Protein AF-A0AAD5VP61-F1 (afdb_monomer)

Organism: NCBI:txid56174

Foldseek 3Di:
DDPDDPVVLVVVLLVQVLVVVVVVVVPDPPPPPVVVVVVVVCVVVVVVVCVLPDDPDDDDDPVVSVVVVVVCCVPPVVVVSSVVSVVVVVVVVVLLVLLVVLVVLLVVLVVVLCCCQCPVPQVDVVGSVVCSLPPVLLDPSVLVSLVSVLVSLLSLLVVLLVVLLVLCVVDPCSVVLSVLSVVLSVLLSVLSVVLSVVSNPDPDCPPVSVVSVLVSLVSSLCRLVSSLCSLLVSVVVVVVVLCVQPPDDPVVVLLVVLSVLLSVLSCQLSVLSVVLSVLVVVCVVPVDPVSVVVNVVSVVCNSVSSSVSVVSNVVCSSSVSDDRPCVVVVSVVVNPVPVVVVVVPVVVVVVVVVVVVVVPD

Radius of gyration: 29.77 Å; Cα contacts (8 Å, |Δi|>4): 207; chains: 1; bounding box: 86×49×110 Å

Structure (mmCIF, N/CA/C/O backbone):
data_AF-A0AAD5VP61-F1
#
_entry.id   AF-A0AAD5VP61-F1
#
loop_
_atom_site.group_PDB
_atom_site.id
_atom_site.type_symbol
_atom_site.label_atom_id
_atom_site.label_alt_id
_atom_site.label_comp_id
_atom_site.label_asym_id
_atom_site.label_entity_id
_atom_site.label_seq_id
_atom_site.pdbx_PDB_ins_code
_atom_site.Cartn_x
_atom_site.Cartn_y
_atom_site.Cartn_z
_atom_site.occupancy
_atom_site.B_iso_or_equiv
_atom_site.auth_seq_id
_atom_site.auth_comp_id
_atom_site.auth_asym_id
_atom_site.auth_atom_id
_atom_site.pdbx_PDB_model_num
ATOM 1 N N . MET A 1 1 ? 5.460 -33.305 10.652 1.00 34.47 1 MET A N 1
ATOM 2 C CA . MET A 1 1 ? 4.956 -32.110 11.365 1.00 34.47 1 MET A CA 1
ATOM 3 C C . MET A 1 1 ? 3.565 -31.791 10.835 1.00 34.47 1 MET A C 1
ATOM 5 O O . MET A 1 1 ? 3.451 -31.181 9.785 1.00 34.47 1 MET A O 1
ATOM 9 N N . ASN A 1 2 ? 2.514 -32.265 11.510 1.00 30.59 2 ASN A N 1
ATOM 10 C CA . ASN A 1 2 ? 1.125 -31.980 11.135 1.00 30.59 2 ASN A CA 1
ATOM 11 C C . ASN A 1 2 ? 0.629 -30.804 11.978 1.00 30.59 2 ASN A C 1
ATOM 13 O O . ASN A 1 2 ? 0.233 -30.990 13.128 1.00 30.59 2 ASN A O 1
ATOM 17 N N . ALA A 1 3 ? 0.682 -29.594 11.424 1.00 33.38 3 ALA A N 1
ATOM 18 C CA . ALA A 1 3 ? 0.054 -28.429 12.032 1.00 33.38 3 ALA A CA 1
ATOM 19 C C . ALA A 1 3 ? -1.472 -28.593 11.935 1.00 33.38 3 ALA A C 1
ATOM 21 O O . ALA A 1 3 ? -2.073 -28.349 10.890 1.00 33.38 3 ALA A O 1
ATOM 22 N N . ARG A 1 4 ? -2.108 -29.067 13.015 1.00 31.00 4 ARG A N 1
ATOM 23 C CA . ARG A 1 4 ? -3.569 -29.026 13.150 1.00 31.00 4 ARG A CA 1
ATOM 24 C C . ARG A 1 4 ? -3.987 -27.562 13.242 1.00 31.00 4 ARG A C 1
ATOM 26 O O . ARG A 1 4 ? -3.685 -26.892 14.223 1.00 31.00 4 ARG A O 1
ATOM 33 N N . VAL A 1 5 ? -4.668 -27.085 12.207 1.00 38.16 5 VAL A N 1
ATOM 34 C CA . VAL A 1 5 ? -5.310 -25.769 12.193 1.00 38.16 5 VAL A CA 1
ATOM 35 C C . VAL A 1 5 ? -6.389 -25.757 13.276 1.00 38.16 5 VAL A C 1
ATOM 37 O O . VAL A 1 5 ? -7.317 -26.566 13.247 1.00 38.16 5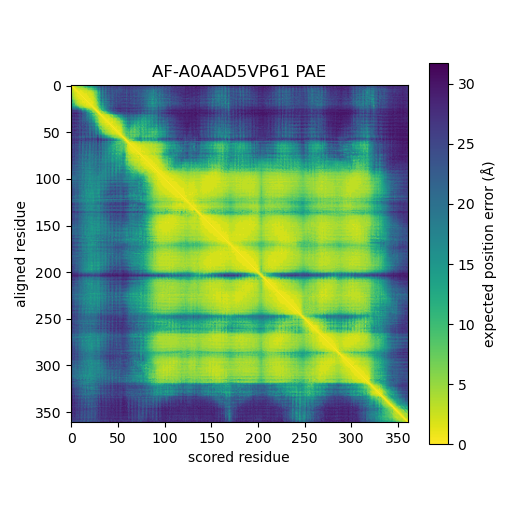 VAL A O 1
ATOM 40 N N . ASP A 1 6 ? -6.244 -24.869 14.259 1.00 50.78 6 ASP A N 1
ATOM 41 C CA . ASP A 1 6 ? -7.211 -24.703 15.340 1.00 50.78 6 ASP A CA 1
ATOM 42 C C . ASP A 1 6 ? -8.417 -23.888 14.847 1.00 50.78 6 ASP A C 1
ATOM 44 O O . ASP A 1 6 ? -8.457 -22.655 14.889 1.00 50.78 6 ASP A O 1
ATOM 48 N N . TRP A 1 7 ? -9.425 -24.607 14.356 1.00 49.50 7 TRP A N 1
ATOM 49 C CA . TRP A 1 7 ? -10.681 -24.053 13.851 1.00 49.50 7 TRP A CA 1
ATOM 50 C C . TRP A 1 7 ? -11.462 -23.246 14.900 1.00 49.50 7 TRP A C 1
ATOM 52 O O . TRP A 1 7 ? -12.265 -22.385 14.534 1.00 49.50 7 TRP A O 1
ATOM 62 N N . SER A 1 8 ? -11.185 -23.436 16.196 1.00 45.59 8 SER A N 1
ATOM 63 C CA . SER A 1 8 ? -11.780 -22.622 17.264 1.00 45.59 8 SER A CA 1
ATOM 64 C C . SER A 1 8 ? -11.243 -21.184 17.269 1.00 45.59 8 SER A C 1
ATOM 66 O O . SER A 1 8 ? -11.918 -20.257 17.722 1.00 45.59 8 SER A O 1
ATOM 68 N N . MET A 1 9 ? -10.025 -20.969 16.763 1.00 43.56 9 MET A N 1
ATOM 69 C CA . MET A 1 9 ? -9.426 -19.641 16.634 1.00 43.56 9 MET A CA 1
ATOM 70 C C . MET A 1 9 ? -10.045 -18.887 15.451 1.00 43.56 9 MET A C 1
ATOM 72 O O . MET A 1 9 ? -10.398 -17.715 15.578 1.00 43.56 9 MET A O 1
ATOM 76 N N . VAL A 1 10 ? -10.279 -19.596 14.341 1.00 41.69 10 VAL A N 1
ATOM 77 C CA . VAL A 1 10 ? -10.964 -19.061 13.156 1.00 41.69 10 VAL A CA 1
ATOM 78 C C . VAL A 1 10 ? -12.417 -18.713 13.485 1.00 41.69 10 VAL A C 1
ATOM 80 O O . VAL A 1 10 ? -12.857 -17.612 13.165 1.00 41.69 10 VAL A O 1
ATOM 83 N N . SER A 1 11 ? -13.145 -19.574 14.206 1.00 43.91 11 SER A N 1
ATOM 84 C CA . SER A 1 11 ? -14.540 -19.292 14.582 1.00 43.91 11 SER A CA 1
ATOM 85 C C . SER A 1 11 ? -14.662 -18.073 15.510 1.00 43.91 11 SER A C 1
ATOM 87 O O . SER A 1 11 ? -15.531 -17.227 15.311 1.00 43.91 11 SER A O 1
ATOM 89 N N . ARG A 1 12 ? -13.738 -17.898 16.465 1.00 51.91 12 ARG A N 1
ATOM 90 C CA . ARG A 1 12 ? -13.730 -16.732 17.368 1.00 51.91 12 ARG A CA 1
ATOM 91 C C . ARG A 1 12 ? -13.360 -15.429 16.660 1.00 51.91 12 ARG A C 1
ATOM 93 O O . ARG A 1 12 ? -13.934 -14.389 16.990 1.00 51.91 12 ARG A O 1
ATOM 100 N N . ALA A 1 13 ? -12.450 -15.483 15.685 1.00 43.69 13 ALA A N 1
ATOM 101 C CA . ALA A 1 13 ? -12.133 -14.344 14.827 1.00 43.69 13 ALA A CA 1
ATOM 102 C C . ALA A 1 13 ? -13.334 -13.971 13.942 1.00 43.69 13 ALA A C 1
ATOM 104 O O . ALA A 1 13 ? -13.696 -12.801 13.881 1.00 43.69 13 ALA A O 1
ATOM 105 N N . LEU A 1 14 ? -14.016 -14.961 13.357 1.00 42.06 14 LEU A N 1
ATOM 106 C CA . LEU A 1 14 ? -15.230 -14.779 12.554 1.00 42.06 14 LEU A CA 1
ATOM 107 C C . LEU A 1 14 ? -16.384 -14.167 13.355 1.00 42.06 14 LEU A C 1
ATOM 109 O O . LEU A 1 14 ? -17.035 -13.241 12.879 1.00 42.06 14 LEU A O 1
ATOM 113 N N . ILE A 1 15 ? -16.606 -14.622 14.590 1.00 51.53 15 ILE A N 1
ATOM 114 C CA . ILE A 1 15 ? -17.652 -14.082 15.469 1.00 51.53 15 ILE A CA 1
ATOM 115 C C . ILE A 1 15 ? -17.338 -12.631 15.863 1.00 51.53 15 ILE A C 1
ATOM 117 O O . ILE A 1 15 ? -18.229 -11.785 15.833 1.00 51.53 15 ILE A O 1
ATOM 121 N N . GLN A 1 16 ? -16.085 -12.287 16.167 1.00 50.16 16 GLN A N 1
ATOM 122 C CA . GLN A 1 16 ? -15.726 -10.893 16.474 1.00 50.16 16 GLN A CA 1
ATOM 123 C C . GLN A 1 16 ? -15.841 -9.978 15.253 1.00 50.16 16 GLN A C 1
ATOM 125 O O . GLN A 1 16 ? -16.310 -8.846 15.364 1.00 50.16 16 GLN A O 1
ATOM 130 N N . TRP A 1 17 ? -15.476 -10.488 14.080 1.00 43.28 17 TRP A N 1
ATOM 131 C CA . TRP A 1 17 ? -15.572 -9.754 12.826 1.00 43.28 17 TRP A CA 1
ATOM 132 C C . TRP A 1 17 ? -17.036 -9.590 12.364 1.00 43.28 17 TRP A C 1
ATOM 134 O O . TRP A 1 17 ? -17.403 -8.539 11.841 1.00 43.28 17 TRP A O 1
ATOM 144 N N . SER A 1 18 ? -17.915 -10.552 12.679 1.00 40.78 18 SER A N 1
ATOM 145 C CA . SER A 1 18 ? -19.370 -10.434 12.484 1.00 40.78 18 SER A CA 1
ATOM 146 C C . SER A 1 18 ? -19.999 -9.273 13.236 1.00 40.78 18 SER A C 1
ATOM 148 O O . SER A 1 18 ? -20.831 -8.542 12.700 1.00 40.78 18 SER A O 1
ATOM 150 N N . GLN A 1 19 ? -19.604 -9.108 14.500 1.00 50.84 19 GLN A N 1
ATOM 151 C CA . GLN A 1 19 ? -20.175 -8.113 15.395 1.00 50.84 19 GLN A CA 1
ATOM 152 C C . GLN A 1 19 ? -19.683 -6.716 15.015 1.00 50.84 19 GLN A C 1
ATOM 154 O O . GLN A 1 19 ? -20.458 -5.761 15.051 1.00 50.84 19 GLN A O 1
ATOM 159 N N . PHE A 1 20 ? -18.432 -6.627 14.554 1.00 47.97 20 PHE A N 1
ATOM 160 C CA . PHE A 1 20 ? -17.841 -5.423 13.974 1.00 47.97 20 PHE A CA 1
ATOM 161 C C . PHE A 1 20 ? -18.600 -4.947 12.721 1.00 47.97 20 PHE A C 1
ATOM 163 O O . PHE A 1 20 ? -18.806 -3.749 12.530 1.00 47.97 20 PHE A O 1
ATOM 170 N N . LEU A 1 21 ? -19.097 -5.876 11.903 1.00 41.44 21 LEU A N 1
ATOM 171 C CA . LEU A 1 21 ? -19.796 -5.553 10.661 1.00 41.44 21 LEU A CA 1
ATOM 172 C C . LEU A 1 21 ? -21.306 -5.338 10.802 1.00 41.44 21 LEU A C 1
ATOM 174 O O . LEU A 1 21 ? -21.847 -4.460 10.129 1.00 41.44 21 LEU A O 1
ATOM 178 N N . ARG A 1 22 ? -21.970 -6.029 11.740 1.00 44.50 22 ARG A N 1
ATOM 179 C CA . ARG A 1 22 ? -23.369 -5.751 12.139 1.00 44.50 22 ARG A CA 1
ATOM 180 C C . ARG A 1 22 ? -23.612 -4.287 12.505 1.00 44.50 22 ARG A C 1
ATOM 182 O O . ARG A 1 22 ? -24.693 -3.759 12.268 1.00 44.50 22 ARG A O 1
ATOM 189 N N . ARG A 1 23 ? -22.616 -3.628 13.104 1.00 46.97 23 ARG A N 1
ATOM 190 C CA . ARG A 1 23 ? -22.689 -2.213 13.512 1.00 46.97 23 ARG A CA 1
ATOM 191 C C . ARG A 1 23 ? -22.298 -1.233 12.399 1.00 46.97 23 ARG A C 1
ATOM 193 O O . ARG A 1 23 ? -22.484 -0.025 12.550 1.00 46.97 23 ARG A O 1
ATOM 200 N N . TYR A 1 24 ? -21.770 -1.734 11.284 1.00 38.19 24 TYR A N 1
ATOM 201 C CA . TYR A 1 24 ? -21.384 -0.944 10.112 1.00 38.19 24 TYR A CA 1
ATOM 202 C C . TYR A 1 24 ? -22.532 -0.803 9.107 1.00 38.19 24 TYR A C 1
ATOM 204 O O . TYR A 1 24 ? -22.692 0.248 8.491 1.00 38.19 24 TYR A O 1
ATOM 212 N N . THR A 1 25 ? -23.392 -1.817 9.006 1.00 42.16 25 THR A N 1
ATOM 213 C CA . THR A 1 25 ? -24.613 -1.777 8.188 1.00 42.16 25 THR A CA 1
ATOM 214 C C . THR A 1 25 ? -25.664 -0.785 8.698 1.00 42.16 25 THR A C 1
ATOM 216 O O . THR A 1 25 ? -26.535 -0.394 7.932 1.00 42.16 25 THR A O 1
ATOM 219 N N . LEU A 1 26 ? -25.551 -0.303 9.943 1.00 44.78 26 LEU A N 1
ATOM 220 C CA . LEU A 1 26 ? -26.446 0.712 10.520 1.00 44.78 26 LEU A CA 1
ATOM 221 C C . LEU A 1 26 ? -26.118 2.161 10.095 1.00 44.78 26 LEU A C 1
ATOM 223 O O . LEU A 1 26 ? -26.922 3.053 10.341 1.00 44.78 26 LEU A O 1
ATOM 227 N N . ILE A 1 27 ? -24.967 2.425 9.450 1.00 45.81 27 ILE A N 1
ATOM 228 C CA . ILE A 1 27 ? -24.573 3.777 8.992 1.00 45.81 27 ILE A CA 1
ATOM 229 C C . ILE A 1 27 ? -23.942 3.724 7.585 1.00 45.81 27 ILE A C 1
ATOM 231 O O . ILE A 1 27 ? -22.845 4.225 7.352 1.00 45.81 27 ILE A O 1
ATOM 235 N N . SER A 1 28 ? -24.629 3.115 6.618 1.00 37.62 28 SER A N 1
ATOM 236 C CA . SER A 1 28 ? -24.412 3.412 5.195 1.00 37.62 28 SER A CA 1
ATOM 237 C C . SER A 1 28 ? -25.680 4.077 4.685 1.00 37.62 28 SER A C 1
ATOM 239 O O . SER A 1 28 ? -26.725 3.444 4.621 1.00 37.62 28 SER A O 1
ATOM 241 N N . LYS A 1 29 ? -25.599 5.380 4.399 1.00 39.81 29 LYS A N 1
ATOM 242 C CA . LYS A 1 29 ? -26.714 6.228 3.942 1.00 39.81 29 LYS A CA 1
ATOM 243 C C . LYS A 1 29 ? -26.788 6.324 2.412 1.00 39.81 29 LYS A C 1
ATOM 245 O O . LYS A 1 29 ? -27.398 7.245 1.883 1.00 39.81 29 LYS A O 1
ATOM 250 N N . LYS A 1 30 ? -26.151 5.398 1.689 1.00 42.75 30 LYS A N 1
ATOM 251 C CA . LYS A 1 30 ? -26.253 5.304 0.227 1.00 42.75 30 LYS A CA 1
ATOM 252 C C . LYS A 1 30 ? -26.707 3.909 -0.159 1.00 42.75 30 LYS A C 1
ATOM 254 O O . LYS A 1 30 ? -25.951 3.054 -0.608 1.00 42.75 30 LYS A O 1
ATOM 259 N N . THR A 1 31 ? -27.980 3.709 0.110 1.00 42.75 31 THR A N 1
ATOM 260 C CA . THR A 1 31 ? -28.673 2.438 0.036 1.00 42.75 31 THR A CA 1
ATOM 261 C C . THR A 1 31 ? -30.112 2.746 -0.306 1.00 42.75 31 THR A C 1
ATOM 263 O O . THR A 1 31 ? -30.993 2.314 0.390 1.00 42.75 31 THR A O 1
ATOM 266 N N . GLU A 1 32 ? -30.425 3.495 -1.358 1.00 41.41 32 GLU A N 1
ATOM 267 C CA . GLU A 1 32 ? -31.848 3.692 -1.692 1.00 41.41 32 GLU A CA 1
ATOM 268 C C . GLU A 1 32 ? -32.528 2.353 -2.042 1.00 41.41 32 GLU A C 1
ATOM 270 O O . GLU A 1 32 ? -33.661 2.113 -1.642 1.00 41.41 32 GLU A O 1
ATOM 275 N N . HIS A 1 33 ? -31.785 1.390 -2.604 1.00 46.44 33 HIS A N 1
ATOM 276 C CA . HIS A 1 33 ? -32.287 0.026 -2.798 1.00 46.44 33 HIS A CA 1
ATOM 277 C C . HIS A 1 33 ? -32.312 -0.840 -1.525 1.00 46.44 33 HIS A C 1
ATOM 279 O O . HIS A 1 33 ? -33.263 -1.595 -1.344 1.00 46.44 33 HIS A O 1
ATOM 285 N N . ILE A 1 34 ? -31.336 -0.724 -0.614 1.00 43.47 34 ILE A N 1
ATOM 286 C CA . ILE A 1 34 ? -31.334 -1.500 0.649 1.00 43.47 34 ILE A CA 1
ATOM 287 C C . ILE A 1 34 ? -32.179 -0.813 1.732 1.00 43.47 34 ILE A C 1
ATOM 289 O O . ILE A 1 34 ? -32.655 -1.500 2.614 1.00 43.47 34 ILE A O 1
ATOM 293 N N . ILE A 1 35 ? -32.434 0.494 1.645 1.00 45.56 35 ILE A N 1
ATOM 294 C CA . ILE A 1 35 ? -33.408 1.246 2.449 1.00 45.56 35 ILE A CA 1
ATOM 295 C C . ILE A 1 35 ? -34.809 0.941 1.937 1.00 45.56 35 ILE A C 1
ATOM 297 O O . ILE A 1 35 ? -35.681 0.787 2.766 1.00 45.56 35 ILE A O 1
ATOM 301 N N . SER A 1 36 ? -35.041 0.744 0.628 1.00 47.31 36 SER A N 1
ATOM 302 C CA . SER A 1 36 ? -36.331 0.190 0.175 1.00 47.31 36 SER A CA 1
ATOM 303 C C . SER A 1 36 ? -36.540 -1.232 0.698 1.00 47.31 36 SER A C 1
ATOM 305 O O . SER A 1 36 ? -37.638 -1.589 1.105 1.00 47.31 36 SER A O 1
ATOM 307 N N . LEU A 1 37 ? -35.467 -2.032 0.761 1.00 44.81 37 LEU A N 1
ATOM 308 C CA . LEU A 1 37 ? -35.525 -3.371 1.333 1.00 44.81 37 LEU A CA 1
ATOM 309 C C . LEU A 1 37 ? -35.672 -3.312 2.859 1.00 44.81 37 LEU A C 1
ATOM 311 O O . LEU A 1 37 ? -36.421 -4.103 3.406 1.00 44.81 37 LEU A O 1
ATOM 315 N N . SER A 1 38 ? -35.012 -2.378 3.551 1.00 44.44 38 SER A N 1
ATOM 316 C CA . SER A 1 38 ? -35.097 -2.225 5.005 1.00 44.44 38 SER A CA 1
ATOM 317 C C . SER A 1 38 ? -36.380 -1.540 5.438 1.00 44.44 38 SER A C 1
ATOM 319 O O . SER A 1 38 ? -36.833 -1.851 6.519 1.00 44.44 38 SER A O 1
ATOM 321 N N . SER A 1 39 ? -36.966 -0.649 4.634 1.00 50.81 39 SER A N 1
ATOM 322 C CA . SER A 1 39 ? -38.267 -0.026 4.882 1.00 50.81 39 SER A CA 1
ATOM 323 C C . SER A 1 39 ? -39.383 -1.008 4.575 1.00 50.81 39 SER A C 1
ATOM 325 O O . SER A 1 39 ? -40.339 -1.071 5.321 1.00 50.81 39 SER A O 1
ATOM 327 N N . TRP A 1 40 ? -39.242 -1.840 3.538 1.00 61.91 40 TRP A N 1
ATOM 328 C CA . TRP A 1 40 ? -40.172 -2.941 3.288 1.00 61.91 40 TRP A CA 1
ATOM 329 C C . TRP A 1 40 ? -40.073 -4.016 4.378 1.00 61.91 40 TRP A C 1
ATOM 331 O O . TRP A 1 40 ? -41.089 -4.539 4.827 1.00 61.91 40 TRP A O 1
ATOM 341 N N . ILE A 1 41 ? -38.857 -4.310 4.851 1.00 51.19 41 ILE A N 1
ATOM 342 C CA . ILE A 1 41 ? -38.623 -5.189 5.998 1.00 51.19 41 ILE A CA 1
ATOM 343 C C . ILE A 1 41 ? -39.121 -4.535 7.293 1.00 51.19 41 ILE A C 1
ATOM 345 O O . ILE A 1 41 ? -39.755 -5.236 8.062 1.00 51.19 41 ILE A O 1
ATOM 349 N N . ASP A 1 42 ? -38.919 -3.238 7.533 1.00 58.38 42 ASP A N 1
ATOM 350 C CA . ASP A 1 42 ? -39.447 -2.541 8.715 1.00 58.38 42 ASP A CA 1
ATOM 351 C C . ASP A 1 42 ? -40.967 -2.462 8.657 1.00 58.38 42 ASP A C 1
ATOM 353 O O . ASP A 1 42 ? -41.596 -2.826 9.629 1.00 58.38 42 ASP A O 1
ATOM 357 N N . ASP A 1 43 ? -41.597 -2.103 7.542 1.00 60.59 43 ASP A N 1
ATOM 358 C CA . ASP A 1 43 ? -43.060 -2.038 7.442 1.00 60.59 43 ASP A CA 1
ATOM 359 C C . ASP A 1 43 ? -43.693 -3.430 7.590 1.00 60.59 43 ASP A C 1
ATOM 361 O O . ASP A 1 43 ? -44.706 -3.592 8.274 1.00 60.59 43 ASP A O 1
ATOM 365 N N . SER A 1 44 ? -43.068 -4.466 7.018 1.00 57.38 44 SER A N 1
ATOM 366 C CA . SER A 1 44 ? -43.531 -5.852 7.145 1.00 57.38 44 SER A CA 1
ATOM 367 C C . SER A 1 44 ? -43.277 -6.422 8.545 1.00 57.38 44 SER A C 1
ATOM 369 O O . SER A 1 44 ? -44.166 -7.054 9.121 1.00 57.38 44 SER A O 1
ATOM 371 N N . ILE A 1 45 ? -42.109 -6.152 9.138 1.00 53.91 45 ILE A N 1
ATOM 372 C CA . ILE A 1 45 ? -41.779 -6.551 10.509 1.00 53.91 45 ILE A CA 1
ATOM 373 C C . ILE A 1 45 ? -42.630 -5.771 11.492 1.00 53.91 45 ILE A C 1
ATOM 375 O O . ILE A 1 45 ? -43.118 -6.399 12.410 1.00 53.91 45 ILE A O 1
ATOM 379 N N . HIS A 1 46 ? -42.854 -4.470 11.321 1.00 61.53 46 HIS A N 1
ATOM 380 C CA . HIS A 1 46 ? -43.586 -3.603 12.244 1.00 61.53 46 HIS A CA 1
ATOM 381 C C . HIS A 1 46 ? -45.091 -3.880 12.196 1.00 61.53 46 HIS A C 1
ATOM 383 O O . HIS A 1 46 ? -45.711 -3.971 13.255 1.00 61.53 46 HIS A O 1
ATOM 389 N N . ALA A 1 47 ? -45.662 -4.157 11.016 1.00 63.22 47 ALA A N 1
ATOM 390 C CA . ALA A 1 47 ? -47.031 -4.664 10.891 1.00 63.22 47 ALA A CA 1
ATOM 391 C C . ALA A 1 47 ? -47.194 -6.045 11.556 1.00 63.22 47 ALA A C 1
ATOM 393 O O . ALA A 1 47 ? -48.155 -6.264 12.299 1.00 63.22 47 ALA A O 1
ATOM 394 N N . HIS A 1 48 ? -46.225 -6.955 11.384 1.00 59.03 48 HIS A N 1
ATOM 395 C CA . HIS A 1 48 ? -46.226 -8.234 12.098 1.00 59.03 48 HIS A CA 1
ATOM 396 C C . HIS A 1 48 ? -45.957 -8.077 13.605 1.00 59.03 48 HIS A C 1
ATOM 398 O O . HIS A 1 48 ? -46.608 -8.747 14.402 1.00 59.03 48 HIS A O 1
ATOM 404 N N . PHE A 1 49 ? -45.078 -7.165 14.022 1.00 55.53 49 PHE A N 1
ATOM 405 C CA . PHE A 1 49 ? -44.726 -6.895 15.419 1.00 55.53 49 PHE A CA 1
ATOM 406 C C . PHE A 1 49 ? -45.925 -6.324 16.169 1.00 55.53 49 PHE A C 1
ATOM 408 O O . PHE A 1 49 ? -46.267 -6.816 17.239 1.00 55.53 49 PHE A O 1
ATOM 415 N N . LEU A 1 50 ? -46.613 -5.335 15.593 1.00 60.94 50 LEU A N 1
ATOM 416 C CA . LEU A 1 50 ? -47.808 -4.738 16.191 1.00 60.94 50 LEU A CA 1
ATOM 417 C C . LEU A 1 50 ? -48.947 -5.760 16.304 1.00 60.94 50 LEU A C 1
ATOM 419 O O . LEU A 1 50 ? -49.632 -5.782 17.324 1.00 60.94 50 LEU A O 1
ATOM 423 N N . SER A 1 51 ? -49.084 -6.672 15.332 1.00 61.97 51 SER A N 1
ATOM 424 C CA . SER A 1 51 ? -50.054 -7.779 15.408 1.00 61.97 51 SER A CA 1
ATOM 425 C C . SER A 1 51 ? -49.715 -8.839 16.470 1.00 61.97 51 SER A C 1
ATOM 427 O O . SER A 1 51 ? -50.602 -9.547 16.941 1.00 61.97 51 SER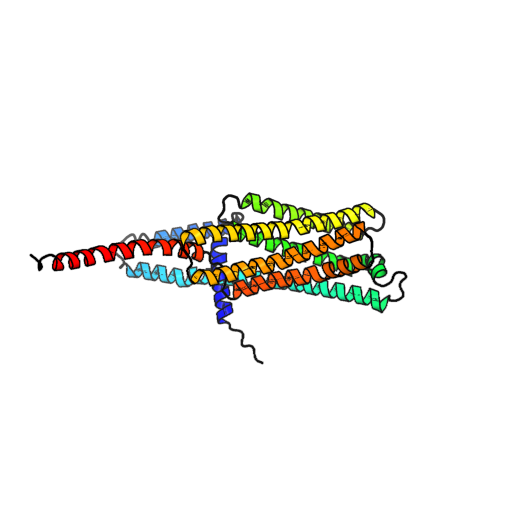 A O 1
ATOM 429 N N . ILE A 1 52 ? -48.441 -8.950 16.864 1.00 56.09 52 ILE A N 1
ATOM 430 C CA . ILE A 1 52 ? -47.959 -9.908 17.870 1.00 56.09 52 ILE A CA 1
ATOM 431 C C . ILE A 1 52 ? -47.996 -9.306 19.286 1.00 56.09 52 ILE A C 1
ATOM 433 O O . ILE A 1 52 ? -48.239 -10.040 20.242 1.00 56.09 52 ILE A O 1
ATOM 437 N N . PHE A 1 53 ? -47.779 -7.993 19.430 1.00 55.03 53 PHE A N 1
ATOM 438 C CA . PHE A 1 53 ? -47.707 -7.308 20.729 1.00 55.03 53 PHE A CA 1
ATOM 439 C C . PHE A 1 53 ? -49.046 -6.762 21.248 1.00 55.03 53 PHE A C 1
ATOM 441 O O . PHE A 1 53 ? -49.167 -6.552 22.453 1.00 55.03 53 PHE A O 1
ATOM 448 N N . TYR A 1 54 ? -50.055 -6.577 20.391 1.00 59.72 54 TYR A N 1
ATOM 449 C CA . TYR A 1 54 ? -51.403 -6.164 20.801 1.00 59.72 54 TYR A CA 1
ATOM 450 C C . TYR A 1 54 ? -52.435 -7.275 20.538 1.00 59.72 54 TYR A C 1
ATOM 452 O O . TYR A 1 54 ? -53.209 -7.182 19.583 1.00 59.72 54 TYR A O 1
ATOM 460 N N . PRO A 1 55 ? -52.478 -8.347 21.355 1.00 57.53 55 PRO A N 1
ATOM 461 C CA . PRO A 1 55 ? -53.555 -9.325 21.277 1.00 57.53 55 PRO A CA 1
ATOM 462 C C . PRO A 1 55 ? -54.867 -8.665 21.719 1.00 57.53 55 PRO A C 1
ATOM 464 O O . PRO A 1 55 ? -55.004 -8.199 22.847 1.00 57.53 55 PRO A O 1
ATOM 467 N N . THR A 1 56 ? -55.849 -8.618 20.824 1.00 61.75 56 THR A N 1
ATOM 468 C CA . THR A 1 56 ? -57.139 -7.948 21.045 1.00 61.75 56 THR A CA 1
ATOM 469 C C . THR A 1 56 ? -58.091 -8.690 21.991 1.00 61.75 56 THR A C 1
ATOM 471 O O . THR A 1 56 ? -59.179 -8.185 22.256 1.00 61.75 56 THR A O 1
ATOM 474 N N . SER A 1 57 ? -57.719 -9.841 22.565 1.00 65.06 57 SER A N 1
ATOM 475 C CA . SER A 1 57 ? -58.562 -10.520 23.559 1.00 65.06 57 SER A CA 1
ATOM 476 C C . SER A 1 57 ? -57.818 -11.546 24.425 1.00 65.06 57 SER A C 1
ATOM 478 O O . SER A 1 57 ? -57.203 -12.459 23.883 1.00 65.06 57 SER A O 1
ATOM 480 N N . MET A 1 58 ? -58.005 -11.401 25.746 1.00 56.38 58 MET A N 1
ATOM 481 C CA . MET A 1 58 ? -57.725 -12.304 26.883 1.00 56.38 58 MET A CA 1
ATOM 482 C C . MET A 1 58 ? -56.290 -12.830 27.086 1.00 56.38 58 MET A C 1
ATOM 484 O O . MET A 1 58 ? -55.725 -13.508 26.236 1.00 56.38 58 MET A O 1
ATOM 488 N N . ASP A 1 59 ? -55.766 -12.536 28.286 1.00 60.22 59 ASP A N 1
ATOM 489 C CA . ASP A 1 59 ? -54.413 -12.769 28.820 1.00 60.22 59 ASP A CA 1
ATOM 490 C C . ASP A 1 59 ? -53.709 -14.053 28.333 1.00 60.22 59 ASP A C 1
ATOM 492 O O . ASP A 1 59 ? -53.915 -15.136 28.896 1.00 60.22 59 ASP A O 1
ATOM 496 N N . PRO A 1 60 ? -52.792 -13.961 27.350 1.00 57.19 60 PRO A N 1
ATOM 497 C CA . PRO A 1 60 ? -51.794 -14.998 27.158 1.00 57.19 60 PRO A CA 1
ATOM 498 C C . PRO A 1 60 ? -50.786 -14.934 28.310 1.00 57.19 60 PRO A C 1
ATOM 500 O O . PRO A 1 60 ? -50.309 -13.861 28.682 1.00 57.19 60 PRO A O 1
ATOM 503 N N . SER A 1 61 ? -50.432 -16.091 28.874 1.00 73.06 61 SER A N 1
ATOM 504 C CA . SER A 1 61 ? -49.403 -16.150 29.912 1.00 73.06 61 SER A CA 1
ATOM 505 C C . SER A 1 61 ? -48.098 -15.512 29.393 1.00 73.06 61 SER A C 1
ATOM 507 O O . SER A 1 61 ? -47.736 -15.713 28.226 1.00 73.06 61 SER A O 1
ATOM 509 N N . PRO A 1 62 ? -47.363 -14.750 30.226 1.00 71.19 62 PRO A N 1
ATOM 510 C CA . PRO A 1 62 ? -46.168 -14.006 29.804 1.00 71.19 62 PRO A CA 1
ATOM 511 C C . PRO A 1 62 ? -45.096 -14.893 29.149 1.00 71.19 62 PRO A C 1
ATOM 513 O O . PRO A 1 62 ? -44.281 -14.419 28.360 1.00 71.19 62 PRO A O 1
ATOM 516 N N . TYR A 1 63 ? -45.133 -16.199 29.415 1.00 68.06 63 TYR A N 1
ATOM 517 C CA . TYR A 1 63 ? -44.239 -17.199 28.843 1.00 68.06 63 TYR A CA 1
ATOM 518 C C . TYR A 1 63 ? -44.401 -17.381 27.324 1.00 68.06 63 TYR A C 1
ATOM 520 O O . TYR A 1 63 ? -43.404 -17.584 26.636 1.00 68.06 63 TYR A O 1
ATOM 528 N N . ILE A 1 64 ? -45.610 -17.225 26.772 1.00 75.19 64 ILE A N 1
ATOM 529 C CA . ILE A 1 64 ? -45.866 -17.420 25.330 1.00 75.19 64 ILE A CA 1
ATOM 530 C C . ILE A 1 64 ? -45.226 -16.301 24.498 1.00 75.19 64 ILE A C 1
ATOM 532 O O . ILE A 1 64 ? -44.710 -16.540 23.405 1.00 75.19 64 ILE A O 1
ATOM 536 N N . VAL A 1 65 ? -45.235 -15.068 25.012 1.00 71.50 65 VAL A N 1
ATOM 537 C CA . VAL A 1 65 ? -44.586 -13.929 24.345 1.00 71.50 65 VAL A CA 1
ATOM 538 C C . VAL A 1 65 ? -43.068 -14.118 24.343 1.00 71.50 65 VAL A C 1
ATOM 540 O O . VAL A 1 65 ? -42.423 -13.893 23.319 1.00 71.50 65 VAL A O 1
ATOM 543 N N . ILE A 1 66 ? -42.506 -14.607 25.453 1.00 66.69 66 ILE A N 1
ATOM 544 C CA . ILE A 1 66 ? -41.071 -14.890 25.578 1.00 66.69 66 ILE A CA 1
ATOM 545 C C . ILE A 1 66 ? -40.642 -15.997 24.605 1.00 66.69 66 ILE A C 1
ATOM 547 O O . ILE A 1 66 ? -39.652 -15.815 23.899 1.00 66.69 66 ILE A O 1
ATOM 551 N N . GLU A 1 67 ? -41.392 -17.099 24.498 1.00 69.12 67 GLU A N 1
ATOM 552 C CA . GLU A 1 67 ? -41.078 -18.188 23.556 1.00 69.12 67 GLU A CA 1
ATOM 553 C C . GLU A 1 67 ? -41.097 -17.728 22.094 1.00 69.12 67 GLU A C 1
ATOM 555 O O . GLU A 1 67 ? -40.219 -18.098 21.313 1.00 69.12 67 GLU A O 1
ATOM 560 N N . ARG A 1 68 ? -42.058 -16.878 21.711 1.00 64.94 68 ARG A N 1
ATOM 561 C CA . ARG A 1 68 ? -42.143 -16.343 20.341 1.00 64.94 68 ARG A CA 1
ATOM 562 C C . ARG A 1 68 ? -40.968 -15.427 20.006 1.00 64.94 68 ARG A C 1
ATOM 564 O O . ARG A 1 68 ? -40.422 -15.514 18.906 1.00 64.94 68 ARG A O 1
ATOM 571 N N . VAL A 1 69 ? -40.567 -14.570 20.944 1.00 67.50 69 VAL A N 1
ATOM 572 C CA . VAL A 1 69 ? -39.404 -13.687 20.773 1.00 67.50 69 VAL A CA 1
ATOM 573 C C . VAL A 1 69 ? -38.106 -14.498 20.730 1.00 67.50 69 VAL A C 1
ATOM 575 O O . VAL A 1 69 ? -37.255 -14.224 19.883 1.00 67.50 69 VAL A O 1
ATOM 578 N N . ASP A 1 70 ? -37.963 -15.521 21.578 1.00 63.88 70 ASP A N 1
ATOM 579 C CA . ASP A 1 70 ? -36.798 -16.416 21.579 1.00 63.88 70 ASP A CA 1
ATOM 580 C C . ASP A 1 70 ? -36.670 -17.174 20.251 1.00 63.88 70 ASP A C 1
ATOM 582 O O . ASP A 1 70 ? -35.581 -17.234 19.674 1.00 63.88 70 ASP A O 1
ATOM 586 N N . LEU A 1 71 ? -37.791 -17.663 19.711 1.00 67.25 71 LEU A N 1
ATOM 587 C CA . LEU A 1 71 ? -37.822 -18.359 18.429 1.00 67.25 71 LEU A CA 1
ATOM 588 C C . LEU A 1 71 ? -37.381 -17.441 17.280 1.00 67.25 71 LEU A C 1
ATOM 590 O O . LEU A 1 71 ? -36.451 -17.784 16.556 1.00 67.25 71 LEU A O 1
ATOM 594 N N . ILE A 1 72 ? -37.979 -16.250 17.150 1.00 72.00 72 ILE A N 1
ATOM 595 C CA . ILE A 1 72 ? -37.634 -15.282 16.090 1.00 72.00 72 ILE A CA 1
ATOM 596 C C . ILE A 1 72 ? -36.168 -14.830 16.204 1.00 72.00 72 ILE A C 1
ATOM 598 O O . ILE A 1 72 ? -35.466 -14.708 15.193 1.00 72.00 72 ILE A O 1
ATOM 602 N N . SER A 1 73 ? -35.693 -14.608 17.433 1.00 58.84 73 SER A N 1
ATOM 603 C CA . SER A 1 73 ? -34.309 -14.220 17.714 1.00 58.84 73 SER A CA 1
ATOM 604 C C . SER A 1 73 ? -33.316 -15.301 17.265 1.00 58.84 73 SER A C 1
ATOM 606 O O . SER A 1 73 ? -32.367 -15.011 16.531 1.00 58.84 73 SER A O 1
ATOM 608 N N . LYS A 1 74 ? -33.561 -16.566 17.624 1.00 53.97 74 LYS A N 1
ATOM 609 C CA . LYS A 1 74 ? -32.651 -17.679 17.314 1.00 53.97 74 LYS A CA 1
ATOM 610 C C . LYS A 1 74 ? -32.701 -18.117 15.853 1.00 53.97 74 LYS A C 1
ATOM 612 O O . LYS A 1 74 ? -31.664 -18.433 15.278 1.00 53.97 74 LYS A O 1
ATOM 617 N N . THR A 1 75 ? -33.873 -18.133 15.218 1.00 67.00 75 THR A N 1
ATOM 618 C CA . THR A 1 75 ? -33.982 -18.647 13.842 1.00 67.00 75 THR A CA 1
ATOM 619 C C . THR A 1 75 ? -33.647 -17.588 12.802 1.00 67.00 75 THR A C 1
ATOM 621 O O . THR A 1 75 ? -32.896 -17.850 11.863 1.00 67.00 75 THR A O 1
ATOM 624 N N . THR A 1 76 ? -34.187 -16.381 12.961 1.00 63.09 76 THR A N 1
ATOM 625 C CA . THR A 1 76 ? -34.184 -15.377 11.890 1.00 63.09 76 THR A CA 1
ATOM 626 C C . THR A 1 76 ? -33.086 -14.349 12.106 1.00 63.09 76 THR A C 1
ATOM 628 O O . THR A 1 76 ? -32.299 -14.075 11.197 1.00 63.09 76 THR A O 1
ATOM 631 N N . VAL A 1 77 ? -32.978 -13.809 13.322 1.00 62.41 77 VAL A N 1
ATOM 632 C CA . VAL A 1 77 ? -31.957 -12.805 13.649 1.00 62.41 77 VAL A CA 1
ATOM 633 C C . VAL A 1 77 ? -30.574 -13.458 13.692 1.00 62.41 77 VAL A C 1
ATOM 635 O O . VAL A 1 77 ? -29.647 -12.966 13.055 1.00 62.41 77 VAL A O 1
ATOM 638 N N . GLU A 1 78 ? -30.407 -14.606 14.350 1.00 58.66 78 GLU A N 1
ATOM 639 C CA . GLU A 1 78 ? -29.111 -15.299 14.365 1.00 58.66 78 GLU A CA 1
ATOM 640 C C . GLU A 1 78 ? -28.679 -15.761 12.961 1.00 58.66 78 GLU A C 1
ATOM 642 O O . GLU A 1 78 ? -27.551 -15.485 12.542 1.00 58.66 78 GLU A O 1
ATOM 647 N N . GLY A 1 79 ? -29.594 -16.369 12.195 1.00 61.41 79 GLY A N 1
ATOM 648 C CA . GLY A 1 79 ? -29.334 -16.874 10.843 1.00 61.41 79 GLY A CA 1
ATOM 649 C C . GLY A 1 79 ? -28.932 -15.790 9.837 1.00 61.41 79 GLY A C 1
ATOM 650 O O . GLY A 1 79 ? -27.905 -15.924 9.164 1.00 61.41 79 GLY A O 1
ATOM 651 N N . THR A 1 80 ? -29.677 -14.678 9.769 1.00 64.19 80 THR A N 1
ATOM 652 C CA . THR A 1 80 ? -29.344 -13.536 8.884 1.00 64.19 80 THR A CA 1
ATOM 653 C C . THR A 1 80 ? -27.963 -12.974 9.179 1.00 64.19 80 THR A C 1
ATOM 655 O O . THR A 1 80 ? -27.217 -12.570 8.284 1.00 64.19 80 THR A O 1
ATOM 658 N N . LEU A 1 81 ? -27.584 -13.000 10.445 1.00 58.22 81 LEU A N 1
ATOM 659 C CA . LEU A 1 81 ? -26.363 -12.391 10.890 1.00 58.22 81 LEU A CA 1
ATOM 660 C C . LEU A 1 81 ? -25.148 -13.302 10.738 1.00 58.22 81 LEU A C 1
ATOM 662 O O . LEU A 1 81 ? -24.076 -12.793 10.407 1.00 58.22 81 LEU A O 1
ATOM 666 N N . TYR A 1 82 ? -25.293 -14.622 10.878 1.00 56.31 82 TYR A N 1
ATOM 667 C CA . TYR A 1 82 ? -24.271 -15.565 10.412 1.00 56.31 82 TYR A CA 1
ATOM 668 C C . TYR A 1 82 ? -24.084 -15.475 8.892 1.00 56.31 82 TYR A C 1
ATOM 670 O O . TYR A 1 82 ? -22.944 -15.463 8.430 1.00 56.31 82 TYR A O 1
ATOM 678 N N . GLY A 1 83 ? -25.166 -15.320 8.120 1.00 65.06 83 GLY A N 1
ATOM 679 C CA . GLY A 1 83 ? -25.092 -15.094 6.671 1.00 65.06 83 GLY A CA 1
ATOM 680 C C . GLY A 1 83 ? -24.308 -13.826 6.314 1.00 65.06 83 GLY A C 1
ATOM 681 O O . GLY A 1 83 ? -23.387 -13.872 5.497 1.00 65.06 83 GLY A O 1
ATOM 682 N N . LEU A 1 84 ? -24.598 -12.714 6.996 1.00 67.06 84 LEU A N 1
ATOM 683 C CA . LEU A 1 84 ? -23.872 -11.449 6.848 1.00 67.06 84 LEU A CA 1
ATOM 684 C C . LEU A 1 84 ? -22.383 -11.602 7.207 1.00 67.06 84 LEU A C 1
ATOM 686 O O . LEU A 1 84 ? -21.511 -11.150 6.466 1.00 67.06 84 LEU A O 1
ATOM 690 N N . THR A 1 85 ? -22.088 -12.298 8.307 1.00 62.81 85 THR A N 1
ATOM 691 C CA . THR A 1 85 ? -20.715 -12.624 8.729 1.00 62.81 85 THR A CA 1
ATOM 692 C C . THR A 1 85 ? -19.957 -13.390 7.660 1.00 62.81 85 THR A C 1
ATOM 694 O O . THR A 1 85 ? -18.818 -13.051 7.344 1.00 62.81 85 THR A O 1
ATOM 697 N N . LEU A 1 86 ? -20.582 -14.440 7.126 1.00 64.19 86 LEU A N 1
ATOM 698 C CA . LEU A 1 86 ? -19.987 -15.327 6.139 1.00 64.19 86 LEU A CA 1
ATOM 699 C C . LEU A 1 86 ? -19.703 -14.567 4.842 1.00 64.19 86 LEU A C 1
ATOM 701 O O . LEU A 1 86 ? -18.593 -14.647 4.319 1.00 64.19 86 LEU A O 1
ATOM 705 N N . ALA A 1 87 ? -20.673 -13.788 4.357 1.00 67.38 87 ALA A N 1
ATOM 706 C CA . ALA A 1 87 ? -20.514 -12.962 3.164 1.00 67.38 87 ALA A CA 1
ATOM 707 C C . ALA A 1 87 ? -19.341 -11.989 3.316 1.00 67.38 87 ALA A C 1
ATOM 709 O O . ALA A 1 87 ? -18.502 -11.862 2.423 1.00 67.38 87 ALA A O 1
ATOM 710 N N . LEU A 1 88 ? -19.235 -11.352 4.479 1.00 68.56 88 LEU A N 1
ATOM 711 C CA . LEU A 1 88 ? -18.161 -10.418 4.762 1.00 68.56 88 LEU A CA 1
ATOM 712 C C . LEU A 1 88 ? -16.810 -11.117 4.888 1.00 68.56 88 LEU A C 1
ATOM 714 O O . LEU A 1 88 ? -15.828 -10.628 4.334 1.00 68.56 88 LEU A O 1
ATOM 718 N N . TYR A 1 89 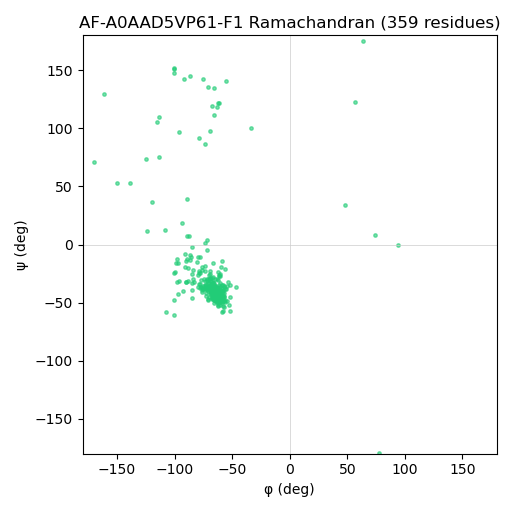? -16.738 -12.262 5.564 1.00 69.69 89 TYR A N 1
ATOM 719 C CA . TYR A 1 89 ? -15.508 -13.046 5.629 1.00 69.69 89 TYR A CA 1
ATOM 720 C C . TYR A 1 89 ? -15.015 -13.429 4.233 1.00 69.69 89 TYR A C 1
ATOM 722 O O . TYR A 1 89 ? -13.839 -13.242 3.924 1.00 69.69 89 TYR A O 1
ATOM 730 N N . ILE A 1 90 ? -15.921 -13.885 3.365 1.00 74.06 90 ILE A N 1
ATOM 731 C CA . ILE A 1 90 ? -15.607 -14.201 1.969 1.00 74.06 90 ILE A CA 1
ATOM 732 C C . ILE A 1 90 ? -15.083 -12.957 1.243 1.00 74.06 90 ILE A C 1
ATOM 734 O O . ILE A 1 90 ? -14.085 -13.056 0.532 1.00 74.06 90 ILE A O 1
ATOM 738 N N . LEU A 1 91 ? -15.702 -11.787 1.427 1.00 76.62 91 LEU A N 1
ATOM 739 C CA . LEU A 1 91 ? -15.218 -10.529 0.843 1.00 76.62 91 LEU A CA 1
ATOM 740 C C . LEU A 1 91 ? -13.814 -10.169 1.340 1.00 76.62 91 LEU A C 1
ATOM 742 O O . LEU A 1 91 ? -12.966 -9.775 0.542 1.00 76.62 91 LEU A O 1
ATOM 746 N N . CYS A 1 92 ? -13.542 -10.356 2.629 1.00 76.31 92 CYS A N 1
ATOM 747 C CA . CYS A 1 92 ? -12.241 -10.055 3.210 1.00 76.31 92 CYS A CA 1
ATOM 748 C C . CYS A 1 92 ? -11.150 -11.000 2.700 1.00 76.31 92 CYS A C 1
ATOM 750 O O . CYS A 1 92 ? -10.082 -10.547 2.298 1.00 76.31 92 CYS A O 1
ATOM 752 N N . VAL A 1 93 ? -11.428 -12.305 2.658 1.00 80.94 93 VAL A N 1
ATOM 753 C CA . VAL A 1 93 ? -10.504 -13.303 2.102 1.00 80.94 93 VAL A CA 1
ATOM 754 C C . VAL A 1 93 ? -10.259 -13.042 0.618 1.00 80.94 93 VAL A C 1
ATOM 756 O O . VAL A 1 93 ? -9.114 -13.104 0.181 1.00 80.94 93 VAL A O 1
ATOM 759 N N . LYS A 1 94 ? -11.295 -12.679 -0.149 1.00 85.62 94 LYS A N 1
ATOM 760 C CA . LYS A 1 94 ? -11.146 -12.279 -1.556 1.00 85.62 94 LYS A CA 1
ATOM 761 C C . LYS A 1 94 ? -10.253 -11.052 -1.706 1.00 85.62 94 LYS A C 1
ATOM 763 O O . LYS A 1 94 ? -9.371 -11.062 -2.554 1.00 85.62 94 LYS A O 1
ATOM 768 N N . TYR A 1 95 ? -10.446 -10.027 -0.879 1.00 85.88 95 TYR A N 1
ATOM 769 C CA . TYR A 1 95 ? -9.617 -8.823 -0.906 1.00 85.88 95 TYR A CA 1
ATOM 770 C C . TYR A 1 95 ? -8.141 -9.141 -0.631 1.00 85.88 95 TYR A C 1
ATOM 772 O O . TYR A 1 95 ? -7.269 -8.754 -1.405 1.00 85.88 95 TYR A O 1
ATOM 780 N N . LEU A 1 96 ? -7.875 -9.917 0.425 1.00 84.19 96 LEU A N 1
ATOM 781 C CA . LEU A 1 96 ? -6.533 -10.394 0.771 1.00 84.19 96 LEU A CA 1
ATOM 782 C C . LEU A 1 96 ? -5.903 -11.212 -0.355 1.00 84.19 96 LEU A C 1
ATOM 784 O O . LEU A 1 96 ? -4.730 -11.033 -0.672 1.00 84.19 96 LEU A O 1
ATOM 788 N N . TYR A 1 97 ? -6.688 -12.107 -0.952 1.00 88.50 97 TYR A N 1
ATOM 789 C CA . TYR A 1 97 ? -6.248 -12.950 -2.052 1.00 88.50 97 TYR A CA 1
ATOM 790 C C . TYR A 1 97 ? -5.872 -12.121 -3.281 1.00 88.50 97 TYR A C 1
ATOM 792 O O . TYR A 1 97 ? -4.810 -12.350 -3.847 1.00 88.50 97 TYR A O 1
ATOM 800 N N . ILE A 1 98 ? -6.694 -11.136 -3.661 1.00 89.25 98 ILE A N 1
ATOM 801 C CA . ILE A 1 98 ? -6.404 -10.233 -4.785 1.00 89.25 98 ILE A CA 1
ATOM 802 C C . ILE A 1 98 ? -5.113 -9.461 -4.518 1.00 89.25 98 ILE A C 1
ATOM 804 O O . ILE A 1 98 ? -4.237 -9.430 -5.373 1.00 89.25 98 ILE A O 1
ATOM 808 N N . GLN A 1 99 ? -4.959 -8.902 -3.319 1.00 86.69 99 GLN A N 1
ATOM 809 C CA . GLN A 1 99 ? -3.764 -8.150 -2.945 1.00 86.69 99 GLN A CA 1
ATOM 810 C C . GLN A 1 99 ? -2.495 -9.018 -3.010 1.00 86.69 99 GLN A C 1
ATOM 812 O O . GLN A 1 99 ? -1.476 -8.593 -3.550 1.00 86.69 99 GLN A O 1
ATOM 817 N N . LEU A 1 100 ? -2.564 -10.257 -2.511 1.00 86.94 100 LEU A N 1
ATOM 818 C CA . LEU A 1 100 ? -1.455 -11.207 -2.594 1.00 86.94 100 LEU A CA 1
ATOM 819 C C . LEU A 1 100 ? -1.173 -11.626 -4.043 1.00 86.94 100 LEU A C 1
ATOM 821 O O . LEU A 1 100 ? -0.014 -11.714 -4.433 1.00 86.94 100 LEU A O 1
ATOM 825 N N . ALA A 1 101 ? -2.212 -11.863 -4.845 1.00 88.88 101 ALA A N 1
ATOM 826 C CA . ALA A 1 101 ? -2.075 -12.224 -6.252 1.00 88.88 101 ALA A CA 1
ATOM 827 C C . ALA A 1 101 ? -1.418 -11.097 -7.064 1.00 88.88 101 ALA A C 1
ATOM 829 O O . ALA A 1 101 ? -0.518 -11.373 -7.853 1.00 88.88 101 ALA A O 1
ATOM 830 N N . CYS A 1 102 ? -1.808 -9.840 -6.828 1.00 88.94 102 CYS A N 1
ATOM 831 C CA . CYS A 1 102 ? -1.161 -8.668 -7.417 1.00 88.94 102 CYS A CA 1
ATOM 832 C C . CYS A 1 102 ? 0.316 -8.579 -7.012 1.00 88.94 102 CYS A C 1
ATOM 834 O O . CYS A 1 102 ? 1.162 -8.432 -7.887 1.00 88.94 102 CYS A O 1
ATOM 836 N N . GLY A 1 103 ? 0.639 -8.763 -5.726 1.00 82.75 103 GLY A N 1
ATOM 837 C CA . GLY A 1 103 ? 2.031 -8.751 -5.261 1.00 82.75 103 GLY A CA 1
ATOM 838 C C . GLY A 1 103 ? 2.885 -9.886 -5.844 1.00 82.75 103 GLY A C 1
ATOM 839 O O . GLY A 1 103 ? 4.041 -9.678 -6.198 1.00 82.75 103 GLY A O 1
ATOM 840 N N . VAL A 1 104 ? 2.323 -11.090 -6.001 1.00 86.69 104 VAL A N 1
ATOM 841 C CA . VAL A 1 104 ? 3.019 -12.214 -6.659 1.00 86.69 104 VAL A CA 1
ATOM 842 C C . VAL A 1 104 ? 3.210 -11.947 -8.152 1.00 86.69 104 VAL A C 1
ATOM 844 O O . VAL A 1 104 ? 4.257 -12.287 -8.701 1.00 86.69 104 VAL A O 1
ATOM 847 N N . PHE A 1 105 ? 2.220 -11.345 -8.812 1.00 88.00 105 PHE A N 1
ATOM 848 C CA . PHE A 1 105 ? 2.323 -10.969 -10.218 1.00 88.00 105 PHE A CA 1
ATOM 849 C C . PHE A 1 105 ? 3.424 -9.930 -10.444 1.00 88.00 105 PHE A C 1
ATOM 851 O O . PHE A 1 105 ? 4.251 -10.115 -11.332 1.00 88.00 105 PHE A O 1
ATOM 858 N N . GLU A 1 106 ? 3.469 -8.885 -9.619 1.00 84.38 106 GLU A N 1
ATOM 859 C CA . GLU A 1 106 ? 4.518 -7.862 -9.660 1.00 84.38 106 GLU A CA 1
ATOM 860 C C . GLU A 1 106 ? 5.907 -8.486 -9.472 1.00 84.38 106 GLU A C 1
ATOM 862 O O . GLU A 1 106 ? 6.780 -8.311 -10.320 1.00 84.38 106 GLU A O 1
ATOM 867 N N . LEU A 1 107 ? 6.070 -9.348 -8.460 1.00 84.31 107 LEU A N 1
ATOM 868 C CA . LEU A 1 107 ? 7.318 -10.081 -8.233 1.00 84.31 107 LEU A CA 1
ATOM 869 C C . LEU A 1 107 ? 7.724 -10.948 -9.439 1.00 84.31 107 LEU A C 1
ATOM 871 O O . LEU A 1 107 ? 8.907 -11.050 -9.766 1.00 84.31 107 LEU A O 1
ATOM 875 N N . ALA A 1 108 ? 6.759 -11.590 -10.103 1.00 85.56 108 ALA A N 1
ATOM 876 C CA . ALA A 1 108 ? 7.017 -12.405 -11.286 1.00 85.56 108 ALA A CA 1
ATOM 877 C C . ALA A 1 108 ? 7.450 -11.555 -12.492 1.00 85.56 108 ALA A C 1
ATOM 879 O O . ALA A 1 108 ? 8.357 -11.955 -13.228 1.00 85.56 108 ALA A O 1
ATOM 880 N N . VAL A 1 109 ? 6.831 -10.384 -12.683 1.00 86.00 109 VAL A N 1
ATOM 881 C CA . VAL A 1 109 ? 7.225 -9.422 -13.721 1.00 86.00 109 VAL A CA 1
ATOM 882 C C . VAL A 1 109 ? 8.635 -8.898 -13.448 1.00 86.00 109 VAL A C 1
ATOM 884 O O . VAL A 1 109 ? 9.464 -8.933 -14.356 1.00 86.00 109 VAL A O 1
ATOM 887 N N . ASP A 1 110 ? 8.955 -8.523 -12.210 1.00 83.06 110 ASP A N 1
ATOM 888 C CA . ASP A 1 110 ? 10.294 -8.057 -11.831 1.00 83.06 110 ASP A CA 1
ATOM 889 C C . ASP A 1 110 ? 11.363 -9.135 -12.028 1.00 83.06 110 ASP A C 1
ATOM 891 O O . ASP A 1 110 ? 12.415 -8.876 -12.619 1.00 83.06 110 ASP A O 1
ATOM 895 N N . ALA A 1 111 ? 11.083 -10.376 -11.618 1.00 84.81 111 ALA A N 1
ATOM 896 C CA . ALA A 1 111 ? 11.984 -11.503 -11.850 1.00 84.81 111 ALA A CA 1
ATOM 897 C C . ALA A 1 111 ? 12.243 -11.717 -13.350 1.00 84.81 111 ALA A C 1
ATOM 899 O O . ALA A 1 111 ? 13.382 -11.959 -13.763 1.00 84.81 111 ALA A O 1
ATOM 900 N N . ARG A 1 112 ? 11.202 -11.574 -14.182 1.00 86.06 112 ARG A N 1
ATOM 901 C CA . ARG A 1 112 ? 11.333 -11.664 -15.638 1.00 86.06 112 ARG A CA 1
ATOM 902 C C . ARG A 1 112 ? 12.149 -10.504 -16.206 1.00 86.06 112 ARG A C 1
ATOM 904 O O . ARG A 1 112 ? 13.016 -10.752 -17.041 1.00 86.06 112 ARG A O 1
ATOM 911 N N . ILE A 1 113 ? 11.917 -9.273 -15.750 1.00 84.81 113 ILE A N 1
ATOM 912 C CA . ILE A 1 113 ? 12.688 -8.088 -16.156 1.00 84.81 113 ILE A CA 1
ATOM 913 C C . ILE A 1 113 ? 14.172 -8.301 -15.847 1.00 84.81 113 ILE A C 1
ATOM 915 O O . ILE A 1 113 ? 15.012 -8.073 -16.720 1.00 84.81 113 ILE A O 1
ATOM 919 N N . VAL A 1 114 ? 14.502 -8.782 -14.645 1.00 84.88 114 VAL A N 1
ATOM 920 C CA . VAL A 1 114 ? 15.885 -9.081 -14.245 1.00 84.88 114 VAL A CA 1
ATOM 921 C C . VAL A 1 114 ? 16.484 -10.169 -15.134 1.00 84.88 114 VAL A C 1
ATOM 923 O O . VAL A 1 114 ? 17.586 -9.988 -15.649 1.00 84.88 114 VAL A O 1
ATOM 926 N N . GLN A 1 115 ? 15.763 -11.264 -15.384 1.00 86.62 115 GLN A N 1
ATOM 927 C CA . GLN A 1 115 ? 16.243 -12.336 -16.258 1.00 86.62 115 GLN A CA 1
ATOM 928 C C . GLN A 1 115 ? 16.558 -11.819 -17.669 1.00 86.62 115 GLN A C 1
ATOM 930 O O . GLN A 1 115 ? 17.671 -12.010 -18.155 1.00 86.62 115 GLN A O 1
ATOM 935 N N . VAL A 1 116 ? 15.615 -11.129 -18.314 1.00 87.06 116 VAL A N 1
ATOM 936 C CA . VAL A 1 116 ? 15.802 -10.657 -19.695 1.00 87.06 116 VAL A CA 1
ATOM 937 C C . VAL A 1 116 ? 16.923 -9.616 -19.770 1.00 87.06 116 VAL A C 1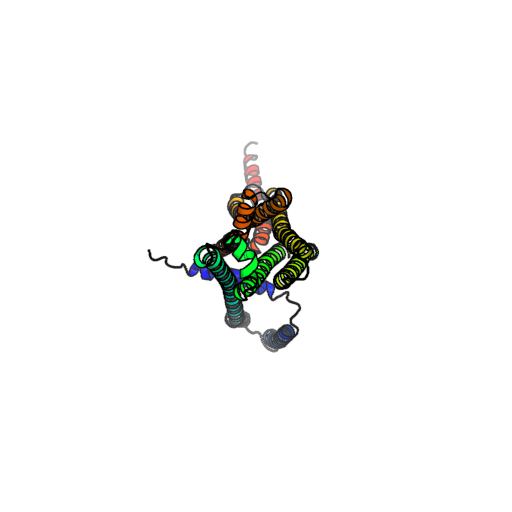
ATOM 939 O O . VAL A 1 116 ? 17.703 -9.609 -20.722 1.00 87.06 116 VAL A O 1
ATOM 942 N N . SER A 1 117 ? 17.044 -8.766 -18.748 1.00 85.06 117 SER A N 1
ATOM 943 C CA . SER A 1 117 ? 18.052 -7.705 -18.708 1.00 85.06 117 SER A CA 1
ATOM 944 C C . SER A 1 117 ? 19.468 -8.218 -18.465 1.00 85.06 117 SER A C 1
ATOM 946 O O . SER A 1 117 ? 20.405 -7.746 -19.102 1.00 85.06 117 SER A O 1
ATOM 948 N N . TYR A 1 118 ? 19.643 -9.147 -17.523 1.00 86.50 118 TYR A N 1
ATOM 949 C CA . TYR A 1 118 ? 20.968 -9.574 -17.064 1.00 86.50 118 TYR A CA 1
ATOM 950 C C . TYR A 1 118 ? 21.439 -10.894 -17.677 1.00 86.50 118 TYR A C 1
ATOM 952 O O . TYR A 1 118 ? 22.645 -11.118 -17.733 1.00 86.50 118 TYR A O 1
ATOM 960 N N . VAL A 1 119 ? 20.524 -11.758 -18.127 1.00 92.00 119 VAL A N 1
ATOM 961 C CA . VAL A 1 119 ? 20.858 -13.049 -18.748 1.00 92.00 119 VAL A CA 1
ATOM 962 C C . VAL A 1 119 ? 20.759 -12.937 -20.263 1.00 92.00 119 VAL A C 1
ATOM 964 O O . VAL A 1 119 ? 21.766 -13.094 -20.950 1.00 92.00 119 VAL A O 1
ATOM 967 N N . ASP A 1 120 ? 19.575 -12.608 -20.783 1.00 93.88 120 ASP A N 1
ATOM 968 C CA . ASP A 1 120 ? 19.331 -12.643 -22.232 1.00 93.88 120 ASP A CA 1
ATOM 969 C C . ASP A 1 120 ? 20.069 -11.504 -22.961 1.00 93.88 120 ASP A C 1
ATOM 971 O O . ASP A 1 120 ? 20.557 -11.682 -24.076 1.00 93.88 120 ASP A O 1
ATOM 975 N N . HIS A 1 121 ? 20.206 -10.344 -22.308 1.00 92.31 121 HIS A N 1
ATOM 976 C CA . HIS A 1 121 ? 20.840 -9.143 -22.866 1.00 92.31 121 HIS A CA 1
ATOM 977 C C . HIS A 1 121 ? 22.058 -8.675 -22.059 1.00 92.31 121 HIS A C 1
ATOM 979 O O . HIS A 1 121 ? 22.333 -7.478 -21.963 1.00 92.31 121 HIS A O 1
ATOM 985 N N . ALA A 1 122 ? 22.841 -9.621 -21.529 1.00 90.56 122 ALA A N 1
ATOM 986 C CA . ALA A 1 122 ? 24.040 -9.330 -20.736 1.00 90.56 122 ALA A CA 1
ATOM 987 C C . ALA A 1 122 ? 25.047 -8.399 -21.449 1.00 90.56 122 ALA A C 1
ATOM 989 O O . ALA A 1 122 ? 25.711 -7.589 -20.806 1.00 90.56 122 ALA A O 1
ATOM 990 N N . ASN A 1 123 ? 25.127 -8.483 -22.783 1.00 94.81 123 ASN A N 1
ATOM 991 C CA . ASN A 1 123 ? 26.074 -7.725 -23.607 1.00 94.81 123 ASN A CA 1
ATOM 992 C C . ASN A 1 123 ? 25.567 -6.329 -24.026 1.00 94.81 123 ASN A C 1
ATOM 994 O O . ASN A 1 123 ? 26.200 -5.674 -24.857 1.00 94.81 123 ASN A O 1
ATOM 998 N N . PHE A 1 124 ? 24.422 -5.866 -23.513 1.00 92.06 124 PHE A N 1
ATOM 999 C CA . PHE A 1 124 ? 23.879 -4.558 -23.878 1.00 92.06 124 PHE A CA 1
ATOM 1000 C C . PHE A 1 124 ? 24.796 -3.412 -23.400 1.00 92.06 124 PHE A C 1
ATOM 1002 O O . PHE A 1 124 ? 25.239 -3.428 -22.246 1.00 92.06 124 PHE A O 1
ATOM 1009 N N . PRO A 1 125 ? 25.084 -2.391 -24.233 1.00 88.50 125 PRO A N 1
ATOM 1010 C CA . PRO A 1 125 ? 25.915 -1.262 -23.822 1.00 88.50 125 PRO A CA 1
ATOM 1011 C C . PRO A 1 125 ? 25.251 -0.499 -22.664 1.00 88.50 125 PRO A C 1
ATOM 1013 O O . PRO A 1 125 ? 24.123 -0.025 -22.781 1.00 88.50 125 PRO A O 1
ATOM 1016 N N . GLY A 1 126 ? 25.952 -0.397 -21.530 1.00 82.44 126 GLY A N 1
ATOM 1017 C CA . GLY A 1 126 ? 25.413 0.154 -20.276 1.00 82.44 126 GLY A CA 1
ATOM 1018 C C . GLY A 1 126 ? 24.832 -0.892 -19.310 1.00 82.44 126 GLY A C 1
ATOM 1019 O O . GLY A 1 126 ? 24.402 -0.534 -18.214 1.00 82.44 126 GLY A O 1
ATOM 1020 N N . GLY A 1 127 ? 24.856 -2.176 -19.680 1.00 86.62 127 GLY A N 1
ATOM 1021 C CA . GLY A 1 127 ? 24.446 -3.304 -18.842 1.00 86.62 127 GLY A CA 1
ATOM 1022 C C . GLY A 1 127 ? 22.930 -3.494 -18.726 1.00 86.62 127 GLY A C 1
ATOM 1023 O O . GLY A 1 127 ? 22.132 -2.735 -19.284 1.00 86.62 127 GLY A O 1
ATOM 1024 N N . GLY A 1 128 ? 22.528 -4.512 -17.957 1.00 80.94 128 GLY A N 1
ATOM 1025 C CA . GLY A 1 128 ? 21.121 -4.901 -17.806 1.00 80.94 128 GLY A CA 1
ATOM 1026 C C . GLY A 1 128 ? 20.219 -3.791 -17.256 1.00 80.94 128 GLY A C 1
ATOM 1027 O O . GLY A 1 128 ? 19.088 -3.634 -17.705 1.00 80.94 128 GLY A O 1
ATOM 1028 N N . TYR A 1 129 ? 20.728 -2.944 -16.357 1.00 78.88 129 TYR A N 1
ATOM 1029 C CA . TYR A 1 129 ? 19.963 -1.799 -15.850 1.00 78.88 129 TYR A CA 1
ATOM 1030 C C . TYR A 1 129 ? 19.580 -0.814 -16.969 1.00 78.88 129 TYR A C 1
ATOM 1032 O O . TYR A 1 129 ? 18.427 -0.389 -17.069 1.00 78.88 129 TYR A O 1
ATOM 1040 N N . PHE A 1 130 ? 20.527 -0.489 -17.855 1.00 79.75 130 PHE A N 1
ATOM 1041 C CA . PHE A 1 130 ? 20.283 0.433 -18.965 1.00 79.75 130 PHE A CA 1
ATOM 1042 C C . PHE A 1 130 ? 19.367 -0.187 -20.031 1.00 79.75 130 PHE A C 1
ATOM 1044 O O . PHE A 1 130 ? 18.550 0.521 -20.626 1.00 79.75 130 PHE A O 1
ATOM 1051 N N . TYR A 1 131 ? 19.451 -1.506 -20.228 1.00 83.00 131 TYR A N 1
ATOM 1052 C CA . TYR A 1 131 ? 18.520 -2.255 -21.074 1.00 83.00 131 TYR A CA 1
ATOM 1053 C C . TYR A 1 131 ? 17.084 -2.203 -20.525 1.00 83.00 131 TYR A C 1
ATOM 1055 O O . TYR A 1 131 ? 16.160 -1.828 -21.254 1.00 83.00 131 TYR A O 1
ATOM 1063 N N . SER A 1 132 ? 16.910 -2.484 -19.227 1.00 80.44 132 SER A N 1
ATOM 1064 C CA . SER A 1 132 ? 15.614 -2.427 -18.541 1.00 80.44 132 SER A CA 1
ATOM 1065 C C . SER A 1 132 ? 14.938 -1.066 -18.719 1.00 80.44 132 SER A C 1
ATOM 1067 O O . SER A 1 132 ? 13.784 -0.969 -19.140 1.00 80.44 132 SER A O 1
ATOM 1069 N N . TRP A 1 133 ? 15.694 0.008 -18.485 1.00 77.50 133 TRP A N 1
ATOM 1070 C CA . TRP A 1 133 ? 15.162 1.365 -18.527 1.00 77.50 133 TRP A CA 1
ATOM 1071 C C . TRP A 1 133 ? 14.752 1.835 -19.930 1.00 77.50 133 TRP A C 1
ATOM 1073 O O . TRP A 1 133 ? 13.727 2.501 -20.075 1.00 77.50 133 TRP A O 1
ATOM 1083 N N . ASN A 1 134 ? 15.539 1.522 -20.963 1.00 79.44 134 ASN A N 1
ATOM 1084 C CA . ASN A 1 134 ? 15.354 2.117 -22.293 1.00 79.44 134 ASN A CA 1
ATOM 1085 C C . ASN A 1 134 ? 14.537 1.250 -23.259 1.00 79.44 134 ASN A C 1
ATOM 1087 O O . ASN A 1 134 ? 13.851 1.797 -24.133 1.00 79.44 134 ASN A O 1
ATOM 1091 N N . VAL A 1 135 ? 14.633 -0.075 -23.120 1.00 80.75 135 VAL A N 1
ATOM 1092 C CA . VAL A 1 135 ? 14.069 -1.047 -24.065 1.00 80.75 135 VAL A CA 1
ATOM 1093 C C . VAL A 1 135 ? 12.849 -1.734 -23.455 1.00 80.75 135 VAL A C 1
ATOM 1095 O O . VAL A 1 135 ? 11.748 -1.585 -23.982 1.00 80.75 135 VAL A O 1
ATOM 1098 N N . LEU A 1 136 ? 13.009 -2.391 -22.301 1.00 78.06 136 LEU A N 1
ATOM 1099 C CA . LEU A 1 136 ? 11.941 -3.181 -21.669 1.00 78.06 136 LEU A CA 1
ATOM 1100 C C . LEU A 1 136 ? 10.762 -2.341 -21.180 1.00 78.06 136 LEU A C 1
ATOM 1102 O O . LEU A 1 136 ? 9.624 -2.787 -21.273 1.00 78.06 136 LEU A O 1
ATOM 1106 N N . LYS A 1 137 ? 10.985 -1.104 -20.718 1.00 70.69 137 LYS A N 1
ATOM 1107 C CA . LYS A 1 137 ? 9.886 -0.215 -20.287 1.00 70.69 137 LYS A CA 1
ATOM 1108 C C . LYS A 1 137 ? 8.846 0.091 -21.370 1.00 70.69 137 LYS A C 1
ATOM 1110 O O . LYS A 1 137 ? 7.775 0.599 -21.045 1.00 70.69 137 LYS A O 1
ATOM 1115 N N . ARG A 1 138 ? 9.150 -0.203 -22.636 1.00 75.31 138 ARG A N 1
ATOM 1116 C CA . ARG A 1 138 ? 8.227 -0.054 -23.770 1.00 75.31 138 ARG A CA 1
ATOM 1117 C C . ARG A 1 138 ? 7.407 -1.312 -24.039 1.00 75.31 138 ARG A C 1
ATOM 1119 O O . ARG A 1 138 ? 6.450 -1.254 -24.805 1.00 75.31 138 ARG A O 1
ATOM 1126 N N . GLU A 1 139 ? 7.791 -2.443 -23.458 1.00 85.19 139 GLU A N 1
ATOM 1127 C CA . GLU A 1 139 ? 7.085 -3.698 -23.654 1.00 85.19 139 GLU A CA 1
ATOM 1128 C C . GLU A 1 139 ? 5.783 -3.731 -22.858 1.00 85.19 139 GLU A C 1
ATOM 1130 O O . GLU A 1 139 ? 5.712 -3.304 -21.703 1.00 85.19 139 GLU A O 1
ATOM 1135 N N . LEU A 1 140 ? 4.758 -4.328 -23.471 1.00 83.56 140 LEU A N 1
ATOM 1136 C CA . LEU A 1 140 ? 3.427 -4.470 -22.882 1.00 83.56 140 LEU A CA 1
ATOM 1137 C C . LEU A 1 140 ? 3.474 -5.141 -21.502 1.00 83.56 140 LEU A C 1
ATOM 1139 O O . LEU A 1 140 ? 2.715 -4.767 -20.615 1.00 83.56 140 LEU A O 1
ATOM 1143 N N . ILE A 1 141 ? 4.381 -6.104 -21.311 1.00 84.38 141 ILE A N 1
ATOM 1144 C CA . ILE A 1 141 ? 4.534 -6.844 -20.052 1.00 84.38 141 ILE A CA 1
ATOM 1145 C C . ILE A 1 141 ? 4.878 -5.888 -18.903 1.00 84.38 141 ILE A C 1
ATOM 1147 O O . ILE A 1 141 ? 4.273 -5.973 -17.836 1.00 84.38 141 ILE A O 1
ATOM 1151 N N . VAL A 1 142 ? 5.790 -4.939 -19.130 1.00 84.81 142 VAL A N 1
ATOM 1152 C CA . VAL A 1 142 ? 6.209 -3.966 -18.110 1.00 84.81 142 VAL A CA 1
ATOM 1153 C C . VAL A 1 142 ? 5.121 -2.923 -17.870 1.00 84.81 142 VAL A C 1
ATOM 1155 O O . VAL A 1 142 ? 4.862 -2.555 -16.727 1.00 84.81 142 VAL A O 1
ATOM 1158 N N . THR A 1 143 ? 4.420 -2.480 -18.918 1.00 87.19 143 THR A N 1
ATOM 1159 C CA . THR A 1 143 ? 3.276 -1.566 -18.764 1.00 87.19 143 THR A CA 1
ATOM 1160 C C . THR A 1 143 ? 2.151 -2.197 -17.940 1.00 87.19 143 THR A C 1
ATOM 1162 O O . THR A 1 143 ? 1.593 -1.539 -17.063 1.00 87.19 143 THR A O 1
ATOM 1165 N N . VAL A 1 144 ? 1.837 -3.474 -18.185 1.00 88.50 144 VAL A N 1
ATOM 1166 C CA . VAL A 1 144 ? 0.849 -4.228 -17.398 1.00 88.50 144 VAL A CA 1
ATOM 1167 C C . VAL A 1 144 ? 1.338 -4.424 -15.962 1.00 88.50 144 VAL A C 1
ATOM 1169 O O . VAL A 1 144 ? 0.557 -4.214 -15.038 1.00 88.50 144 VAL A O 1
ATOM 1172 N N . GLY A 1 145 ? 2.621 -4.748 -15.765 1.00 87.50 145 GLY A N 1
ATOM 1173 C CA . GLY A 1 145 ? 3.257 -4.806 -14.444 1.00 87.50 145 GLY A CA 1
ATOM 1174 C C . GLY A 1 145 ? 3.062 -3.517 -13.648 1.00 87.50 145 GLY A C 1
ATOM 1175 O O . GLY A 1 145 ? 2.505 -3.550 -12.555 1.00 87.50 145 GLY A O 1
ATOM 1176 N N . ASN A 1 146 ? 3.393 -2.371 -14.247 1.00 87.31 146 ASN A N 1
ATOM 1177 C CA . ASN A 1 146 ? 3.205 -1.059 -13.626 1.00 87.31 146 ASN A CA 1
ATOM 1178 C C . ASN A 1 146 ? 1.732 -0.773 -13.297 1.00 87.31 146 ASN A C 1
ATOM 1180 O O . ASN A 1 146 ? 1.435 -0.234 -12.236 1.00 87.31 146 ASN A O 1
ATOM 1184 N N . ALA A 1 147 ? 0.794 -1.134 -14.178 1.00 90.88 147 ALA A N 1
ATOM 1185 C CA . ALA A 1 147 ? -0.632 -0.945 -13.913 1.00 90.88 147 ALA A CA 1
ATOM 1186 C C . ALA A 1 147 ? -1.113 -1.780 -12.711 1.00 90.88 147 ALA A C 1
ATOM 1188 O O . ALA A 1 147 ? -1.902 -1.291 -11.900 1.00 90.88 147 ALA A O 1
ATOM 1189 N N . VAL A 1 148 ? -0.619 -3.016 -12.577 1.00 90.19 148 VAL A N 1
ATOM 1190 C CA . VAL A 1 148 ? -0.902 -3.874 -11.416 1.00 90.19 148 VAL A CA 1
ATOM 1191 C C . VAL A 1 148 ? -0.249 -3.323 -10.146 1.00 90.19 148 VAL A C 1
ATOM 1193 O O . VAL A 1 148 ? -0.908 -3.322 -9.109 1.00 90.19 148 VAL A O 1
ATOM 1196 N N . GLY A 1 149 ? 0.973 -2.791 -10.228 1.00 89.19 149 GLY A N 1
ATOM 1197 C CA . GLY A 1 149 ? 1.642 -2.115 -9.110 1.00 89.19 149 GLY A CA 1
ATOM 1198 C C . GLY A 1 149 ? 0.851 -0.901 -8.608 1.00 89.19 149 GLY A C 1
ATOM 1199 O O . GLY A 1 149 ? 0.525 -0.818 -7.428 1.00 89.19 149 GLY A O 1
ATOM 1200 N N . ILE A 1 150 ? 0.395 -0.025 -9.515 1.00 91.62 150 ILE A N 1
ATOM 1201 C CA . ILE A 1 150 ? -0.456 1.130 -9.162 1.00 91.62 150 ILE A CA 1
ATOM 1202 C C . ILE A 1 150 ? -1.749 0.676 -8.470 1.00 91.62 150 ILE A C 1
ATOM 1204 O O . ILE A 1 150 ? -2.196 1.298 -7.503 1.00 91.62 150 ILE A O 1
ATOM 1208 N N . LEU A 1 151 ? -2.366 -0.407 -8.956 1.00 91.69 151 LEU A N 1
ATOM 1209 C CA . LEU A 1 151 ? -3.560 -0.974 -8.333 1.00 91.69 151 LEU A CA 1
ATOM 1210 C C . LEU A 1 151 ? -3.260 -1.514 -6.928 1.00 91.69 151 LEU A C 1
ATOM 1212 O O . LEU A 1 151 ? -4.046 -1.279 -6.007 1.00 91.69 151 LEU A O 1
ATOM 1216 N N . LEU A 1 152 ? -2.136 -2.213 -6.760 1.00 89.44 152 LEU A N 1
ATOM 1217 C CA . LEU A 1 152 ? -1.694 -2.730 -5.470 1.00 89.44 152 LEU A CA 1
ATOM 1218 C C . LEU A 1 152 ? -1.470 -1.587 -4.476 1.00 89.44 152 LEU A C 1
ATOM 1220 O O . LEU A 1 152 ? -2.022 -1.630 -3.376 1.00 89.44 152 LEU A O 1
ATOM 1224 N N . ASP A 1 153 ? -0.752 -0.538 -4.870 1.00 89.44 153 ASP A N 1
ATOM 1225 C CA . ASP A 1 153 ? -0.502 0.628 -4.020 1.00 89.44 153 ASP A CA 1
ATOM 1226 C C . ASP A 1 153 ? -1.802 1.339 -3.637 1.00 89.44 153 ASP A C 1
ATOM 1228 O O . ASP A 1 153 ? -2.025 1.648 -2.463 1.00 89.44 153 ASP A O 1
ATOM 1232 N N . PHE A 1 154 ? -2.728 1.503 -4.586 1.00 91.94 154 PHE A N 1
ATOM 1233 C CA . PHE A 1 154 ? -4.048 2.058 -4.300 1.00 91.94 154 PHE A CA 1
ATOM 1234 C C . PHE A 1 154 ? -4.820 1.224 -3.268 1.00 91.94 154 PHE A C 1
ATOM 1236 O O . PHE A 1 154 ? -5.397 1.778 -2.323 1.00 91.94 154 PHE A O 1
ATOM 1243 N N . MET A 1 155 ? -4.824 -0.104 -3.416 1.00 90.06 155 MET A N 1
ATOM 1244 C CA . MET A 1 155 ? -5.449 -1.023 -2.460 1.00 90.06 155 MET A CA 1
ATOM 1245 C C . MET A 1 155 ? -4.789 -0.920 -1.076 1.00 90.06 155 MET A C 1
ATOM 1247 O O . MET A 1 155 ? -5.481 -0.855 -0.054 1.00 90.06 155 MET A O 1
ATOM 1251 N N . MET A 1 156 ? -3.461 -0.842 -1.023 1.00 87.31 156 MET A N 1
ATOM 1252 C CA . MET A 1 156 ? -2.706 -0.735 0.227 1.00 87.31 156 MET A CA 1
ATOM 1253 C C . MET A 1 156 ? -2.985 0.575 0.965 1.00 87.31 156 MET A C 1
ATOM 1255 O O . MET A 1 156 ? -3.333 0.558 2.151 1.00 87.31 156 MET A O 1
ATOM 1259 N N . SER A 1 157 ? -2.927 1.710 0.273 1.00 89.81 157 SER A N 1
ATOM 1260 C CA . SER A 1 157 ? -3.234 3.013 0.870 1.00 89.81 157 SER A CA 1
ATOM 1261 C C . SER A 1 157 ? -4.705 3.129 1.283 1.00 89.81 157 SER A C 1
ATOM 1263 O O . SER A 1 157 ? -5.010 3.692 2.337 1.00 89.81 157 SER A O 1
ATOM 1265 N N . SER A 1 158 ? -5.627 2.537 0.516 1.00 89.75 158 SER A N 1
ATOM 1266 C CA . SER A 1 158 ? -7.056 2.505 0.864 1.00 89.75 158 SER A CA 1
ATOM 1267 C C . SER A 1 158 ? -7.305 1.806 2.202 1.00 89.75 158 SER A C 1
ATOM 1269 O O . SER A 1 158 ? -8.086 2.287 3.025 1.00 89.75 158 SER A O 1
ATOM 1271 N N . VAL A 1 159 ? -6.597 0.704 2.471 1.00 86.75 159 VAL A N 1
ATOM 1272 C CA . VAL A 1 159 ? -6.657 0.011 3.766 1.00 86.75 159 VAL A CA 1
ATOM 1273 C C . VAL A 1 159 ? -6.180 0.911 4.902 1.00 86.75 159 VAL A C 1
ATOM 1275 O O . VAL A 1 159 ? -6.795 0.914 5.970 1.00 86.75 159 VAL A O 1
ATOM 1278 N N . GLN A 1 160 ? -5.076 1.637 4.724 1.00 87.81 160 GLN A N 1
ATOM 1279 C CA . GLN A 1 160 ? -4.542 2.515 5.771 1.00 87.81 160 GLN A CA 1
ATOM 1280 C C . GLN A 1 160 ? -5.531 3.625 6.126 1.00 87.81 160 GLN A C 1
ATOM 1282 O O . GLN A 1 160 ? -5.798 3.866 7.305 1.00 87.81 160 GLN A O 1
ATOM 1287 N N . ILE A 1 161 ? -6.125 4.243 5.104 1.00 90.62 161 ILE A N 1
ATOM 1288 C CA . ILE A 1 161 ? -7.166 5.263 5.252 1.00 90.62 161 ILE A CA 1
ATOM 1289 C C . ILE A 1 161 ? -8.377 4.673 5.976 1.00 90.62 161 ILE A C 1
ATOM 1291 O O . ILE A 1 161 ? -8.852 5.244 6.957 1.00 90.62 161 ILE A O 1
ATOM 1295 N N . TRP A 1 162 ? -8.836 3.490 5.566 1.00 87.38 162 TRP A N 1
ATOM 1296 C CA . TRP A 1 162 ? -9.936 2.801 6.236 1.00 87.38 162 TRP A CA 1
ATOM 1297 C C . TRP A 1 162 ? -9.639 2.528 7.720 1.00 87.38 162 TRP A C 1
ATOM 1299 O O . TRP A 1 162 ? -10.494 2.751 8.576 1.00 87.38 162 TRP A O 1
ATOM 1309 N N . ARG A 1 163 ? -8.414 2.118 8.065 1.00 82.94 163 ARG A N 1
ATOM 1310 C CA . ARG A 1 163 ? -8.008 1.915 9.468 1.00 82.94 163 ARG A CA 1
ATOM 1311 C C . ARG A 1 163 ? -8.025 3.216 10.267 1.00 82.94 163 ARG A C 1
ATOM 1313 O O . ARG A 1 163 ? -8.505 3.216 11.402 1.00 82.94 163 ARG A O 1
ATOM 1320 N N . LEU A 1 164 ? -7.536 4.314 9.687 1.00 88.19 164 LEU A N 1
ATOM 1321 C CA . LEU A 1 164 ? -7.591 5.630 10.324 1.00 88.19 164 LEU A CA 1
ATOM 1322 C C . LEU A 1 164 ? -9.042 6.043 10.595 1.00 88.19 164 LEU A C 1
ATOM 1324 O O . LEU A 1 164 ? -9.347 6.506 11.695 1.00 88.19 164 LEU A O 1
ATOM 1328 N N . TRP A 1 165 ? -9.938 5.797 9.635 1.00 88.50 165 TRP A N 1
ATOM 1329 C CA . TRP A 1 165 ? -11.370 6.052 9.779 1.00 88.50 165 TRP A CA 1
ATOM 13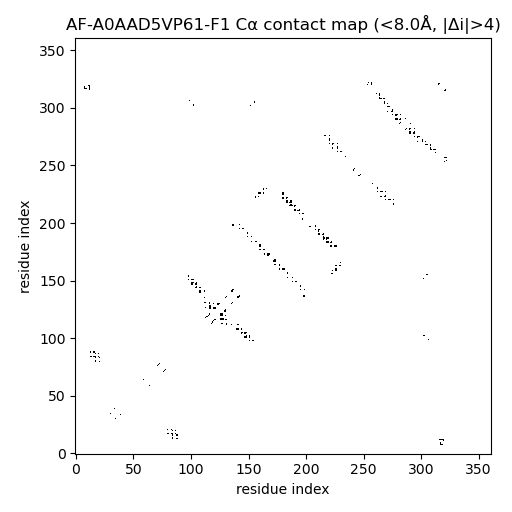30 C C . TRP A 1 165 ? -11.968 5.275 10.952 1.00 88.50 165 TRP A C 1
ATOM 1332 O O . TRP A 1 165 ? -12.644 5.862 11.797 1.00 88.50 165 TRP A O 1
ATOM 1342 N N . VAL A 1 166 ? -11.682 3.970 11.041 1.00 83.06 166 VAL A N 1
ATOM 1343 C CA . VAL A 1 166 ? -12.201 3.108 12.116 1.00 83.06 166 VAL A CA 1
ATOM 1344 C C . VAL A 1 166 ? -11.738 3.618 13.477 1.00 83.06 166 VAL A C 1
ATOM 1346 O O . VAL A 1 166 ? -12.547 3.720 14.398 1.00 83.06 166 VAL A O 1
ATOM 1349 N N . LEU A 1 167 ? -10.463 3.998 13.597 1.00 84.19 167 LEU A N 1
ATOM 1350 C CA . LEU A 1 167 ? -9.921 4.530 14.844 1.00 84.19 167 LEU A CA 1
ATOM 1351 C C . LEU A 1 167 ? -10.545 5.883 15.212 1.00 84.19 167 LEU A C 1
ATOM 1353 O O . LEU A 1 167 ? -10.752 6.163 16.393 1.00 84.19 167 LEU A O 1
ATOM 1357 N N . TRP A 1 168 ? -10.834 6.731 14.222 1.00 87.75 168 TRP A N 1
ATOM 1358 C CA . TRP A 1 168 ? -11.321 8.087 14.456 1.00 87.75 168 TRP A CA 1
ATOM 1359 C C . TRP A 1 168 ? -12.838 8.249 14.516 1.00 87.75 168 TRP A C 1
ATOM 1361 O O . TRP A 1 168 ? -13.278 9.310 14.960 1.00 87.75 168 TRP A O 1
ATOM 1371 N N . ARG A 1 169 ? -13.623 7.216 14.187 1.00 84.44 169 ARG A N 1
ATOM 1372 C CA . ARG A 1 169 ? -15.095 7.256 14.071 1.00 84.44 169 ARG A CA 1
ATOM 1373 C C . ARG A 1 169 ? -15.822 7.942 15.235 1.00 84.44 169 ARG A C 1
ATOM 1375 O O . ARG A 1 169 ? -16.812 8.623 15.004 1.00 84.44 169 ARG A O 1
ATOM 1382 N N . VAL A 1 170 ? -15.338 7.790 16.468 1.00 82.69 170 VAL A N 1
ATOM 1383 C CA . VAL A 1 170 ? -15.986 8.344 17.677 1.00 82.69 170 VAL A CA 1
ATOM 1384 C C . VAL A 1 170 ? -15.762 9.858 17.842 1.00 82.69 170 VAL A C 1
ATOM 1386 O O . VAL A 1 170 ? -16.492 10.526 18.565 1.00 82.69 170 VAL A O 1
ATOM 1389 N N . SER A 1 171 ? -14.754 10.438 17.185 1.00 85.69 171 SER A N 1
ATOM 1390 C CA . SER A 1 171 ? -14.421 11.856 17.360 1.00 85.69 171 SER A CA 1
ATOM 1391 C C . SER A 1 171 ? -15.128 12.753 16.342 1.00 85.69 171 SER A C 1
ATOM 1393 O O . SER A 1 171 ? -15.218 12.432 15.156 1.00 85.69 171 SER A O 1
ATOM 1395 N N . GLN A 1 172 ? -15.547 13.933 16.804 1.00 88.12 172 GLN A N 1
ATOM 1396 C CA . GLN A 1 172 ? -16.195 14.971 15.995 1.00 88.12 172 GLN A CA 1
ATOM 1397 C C . GLN A 1 172 ? -15.302 15.495 14.854 1.00 88.12 172 GLN A C 1
ATOM 1399 O O . GLN A 1 172 ? -15.807 15.911 13.817 1.00 88.12 172 GLN A O 1
ATOM 1404 N N . TYR A 1 173 ? -13.974 15.417 15.002 1.00 89.56 173 TYR A N 1
ATOM 1405 C CA . TYR A 1 173 ? -13.008 15.878 13.994 1.00 89.56 173 TYR A CA 1
ATOM 1406 C C . TYR A 1 173 ? -12.626 14.807 12.959 1.00 89.56 173 TYR A C 1
ATOM 1408 O O . TYR A 1 173 ? -11.728 15.026 12.145 1.00 89.56 173 TYR A O 1
ATOM 1416 N N . SER A 1 174 ? -13.290 13.647 12.976 1.00 88.12 174 SER A N 1
ATOM 1417 C CA . SER A 1 174 ? -12.975 12.519 12.089 1.00 88.12 174 SER A CA 1
ATOM 1418 C C . SER A 1 174 ? -13.026 12.887 10.607 1.00 88.12 174 SER A C 1
ATOM 1420 O O . SER A 1 174 ? -12.164 12.459 9.847 1.00 88.12 174 SER A O 1
ATOM 1422 N N . LEU A 1 175 ? -13.974 13.730 10.193 1.00 90.25 175 LEU A N 1
ATOM 1423 C CA . LEU A 1 175 ? -14.135 14.102 8.788 1.00 90.25 175 LEU A CA 1
ATOM 1424 C C . LEU A 1 175 ? -12.935 14.906 8.261 1.00 90.25 175 LEU A C 1
ATOM 1426 O O . LEU A 1 175 ? -12.380 14.559 7.222 1.00 90.25 175 LEU A O 1
ATOM 1430 N N . PHE A 1 176 ? -12.485 15.930 8.991 1.00 92.25 176 PHE A N 1
ATOM 1431 C CA . PHE A 1 176 ? -11.360 16.775 8.567 1.00 92.25 176 PHE A CA 1
ATOM 1432 C C . PHE A 1 176 ? -10.051 15.991 8.453 1.00 92.25 176 PHE A C 1
ATOM 1434 O O . PHE A 1 176 ? -9.299 16.162 7.496 1.00 92.25 176 PHE A O 1
ATOM 1441 N N . ILE A 1 177 ? -9.819 15.083 9.400 1.00 92.38 177 ILE A N 1
ATOM 1442 C CA . ILE A 1 177 ? -8.627 14.231 9.439 1.00 92.38 177 ILE A CA 1
ATOM 1443 C C . ILE A 1 177 ? -8.581 13.265 8.245 1.00 92.38 177 ILE A C 1
ATOM 1445 O O . ILE A 1 177 ? -7.504 12.917 7.770 1.00 92.38 177 ILE A O 1
ATOM 1449 N N . MET A 1 178 ? -9.742 12.857 7.732 1.00 93.12 178 MET A N 1
ATOM 1450 C CA . MET A 1 178 ? -9.857 11.900 6.631 1.00 93.12 178 MET A CA 1
ATOM 1451 C C . MET A 1 178 ? -9.738 12.534 5.243 1.00 93.12 178 MET A C 1
ATOM 1453 O O . MET A 1 178 ? -9.328 11.849 4.302 1.00 93.12 178 MET A O 1
ATOM 1457 N N . ILE A 1 179 ? -10.058 13.824 5.098 1.00 94.38 179 ILE A N 1
ATOM 1458 C CA . ILE A 1 179 ? -9.973 14.529 3.808 1.00 94.38 179 ILE A CA 1
ATOM 1459 C C . ILE A 1 179 ? -8.532 14.542 3.290 1.00 94.38 179 ILE A C 1
ATOM 1461 O O . ILE A 1 179 ? -8.305 14.234 2.124 1.00 94.38 179 ILE A O 1
ATOM 1465 N N . ILE A 1 180 ? -7.565 14.852 4.157 1.00 93.81 180 ILE A N 1
ATOM 1466 C CA . ILE A 1 180 ? -6.151 15.006 3.783 1.00 93.81 180 ILE A CA 1
ATOM 1467 C C . ILE A 1 180 ? -5.575 13.732 3.134 1.00 93.81 180 ILE A C 1
ATOM 1469 O O . ILE A 1 180 ? -5.135 13.809 1.985 1.00 93.81 180 ILE A O 1
ATOM 1473 N N . PRO A 1 181 ? -5.598 12.549 3.782 1.00 93.75 181 PRO A N 1
ATOM 1474 C CA . PRO A 1 181 ? -5.026 11.343 3.190 1.00 93.75 181 PRO A CA 1
ATOM 1475 C C . PRO A 1 181 ? -5.838 10.834 1.991 1.00 93.75 181 PRO A C 1
ATOM 1477 O O . PRO A 1 181 ? -5.257 10.287 1.058 1.00 93.75 181 PRO A O 1
ATOM 1480 N N . SER A 1 182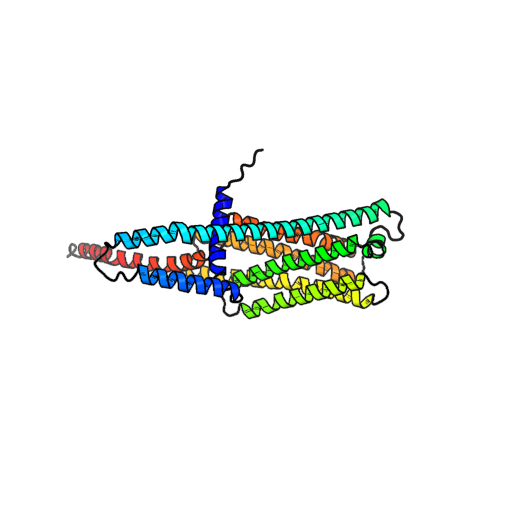 ? -7.155 11.069 1.958 1.00 94.00 182 SER A N 1
ATOM 1481 C CA . SER A 1 182 ? -7.990 10.712 0.800 1.00 94.00 182 SER A CA 1
ATOM 1482 C C . SER A 1 182 ? -7.639 11.551 -0.431 1.00 94.00 182 SER A C 1
ATOM 1484 O O . SER A 1 182 ? -7.501 11.014 -1.529 1.00 94.00 182 SER A O 1
ATOM 1486 N N . LEU A 1 183 ? -7.441 12.860 -0.252 1.00 95.00 183 LEU A N 1
ATOM 1487 C CA . LEU A 1 183 ? -7.016 13.758 -1.325 1.00 95.00 183 LEU A CA 1
ATOM 1488 C C . LEU A 1 183 ? -5.602 13.411 -1.809 1.00 95.00 183 LEU A C 1
ATOM 1490 O O . LEU A 1 183 ? -5.359 13.384 -3.013 1.00 95.00 183 LEU A O 1
ATOM 1494 N N . SER A 1 184 ? -4.700 13.082 -0.880 1.00 94.56 184 SER A N 1
ATOM 1495 C CA . SER A 1 184 ? -3.338 12.633 -1.188 1.00 94.56 184 SER A CA 1
ATOM 1496 C C . SER A 1 184 ? -3.331 11.338 -2.006 1.00 94.56 184 SER A C 1
ATOM 1498 O O . SER A 1 184 ? -2.574 11.235 -2.964 1.00 94.56 184 SER A O 1
ATOM 1500 N N . LEU A 1 185 ? -4.209 10.376 -1.697 1.00 93.81 185 LEU A N 1
ATOM 1501 C CA . LEU A 1 185 ? -4.346 9.136 -2.470 1.00 93.81 185 LEU A CA 1
ATOM 1502 C C . LEU A 1 185 ? -4.826 9.392 -3.908 1.00 93.81 185 LEU A C 1
ATOM 1504 O O . LEU A 1 185 ? -4.313 8.801 -4.861 1.00 93.81 185 LEU A O 1
ATOM 1508 N N . ILE A 1 186 ? -5.801 10.286 -4.081 1.00 94.69 186 ILE A N 1
ATOM 1509 C CA . ILE A 1 186 ? -6.292 10.662 -5.414 1.00 94.69 186 ILE A CA 1
ATOM 1510 C C . ILE A 1 186 ? -5.182 11.372 -6.198 1.00 94.69 186 ILE A C 1
ATOM 1512 O O . ILE A 1 186 ? -4.921 11.025 -7.346 1.00 94.69 186 ILE A O 1
ATOM 1516 N N . ALA A 1 187 ? -4.484 12.325 -5.576 1.00 95.19 187 ALA A N 1
ATOM 1517 C CA . ALA A 1 187 ? -3.364 13.016 -6.209 1.00 95.19 187 ALA A CA 1
ATOM 1518 C C . ALA A 1 187 ? -2.246 12.038 -6.610 1.00 95.19 187 ALA A C 1
ATOM 1520 O O . ALA A 1 187 ? -1.763 12.088 -7.739 1.00 95.19 187 ALA A O 1
ATOM 1521 N N . TYR A 1 188 ? -1.893 11.110 -5.719 1.00 93.81 188 TYR A N 1
ATOM 1522 C CA . TYR A 1 188 ? -0.908 10.062 -5.968 1.00 93.81 188 TYR A CA 1
ATOM 1523 C C . TYR A 1 188 ? -1.275 9.197 -7.178 1.00 93.81 188 TYR A C 1
ATOM 1525 O O . TYR A 1 188 ? -0.484 9.075 -8.111 1.00 93.81 188 TYR A O 1
ATOM 1533 N N . THR A 1 189 ? -2.488 8.640 -7.199 1.00 92.38 189 THR A N 1
ATOM 1534 C CA . THR A 1 189 ? -2.935 7.770 -8.300 1.00 92.38 189 THR A CA 1
ATOM 1535 C C . THR A 1 189 ? -2.968 8.498 -9.637 1.00 92.38 189 THR A C 1
ATOM 1537 O O . THR A 1 189 ? -2.514 7.951 -10.640 1.00 92.38 189 THR A O 1
ATOM 1540 N N . VAL A 1 190 ? -3.438 9.747 -9.663 1.00 94.25 190 VAL A N 1
ATOM 1541 C CA . VAL A 1 190 ? -3.435 10.569 -10.880 1.00 94.25 190 VAL A CA 1
ATOM 1542 C C . VAL A 1 190 ? -2.009 10.800 -11.379 1.00 94.25 190 VAL A C 1
ATOM 1544 O O . VAL A 1 190 ? -1.746 10.604 -12.566 1.00 94.25 190 VAL A O 1
ATOM 1547 N N . LEU A 1 191 ? -1.077 11.164 -10.492 1.00 93.00 191 LEU A N 1
ATOM 1548 C CA . LEU A 1 191 ? 0.324 11.369 -10.866 1.00 93.00 191 LEU A CA 1
ATOM 1549 C C . LEU A 1 191 ? 0.975 10.076 -11.374 1.00 93.00 191 LEU A C 1
ATOM 1551 O O . LEU A 1 191 ? 1.674 10.117 -12.383 1.00 93.00 191 LEU A O 1
ATOM 1555 N N . GLN A 1 192 ? 0.693 8.928 -10.754 1.00 91.31 192 GLN A N 1
ATOM 1556 C CA . GLN A 1 192 ? 1.211 7.635 -11.210 1.00 91.31 192 GLN A CA 1
ATOM 1557 C C . GLN A 1 192 ? 0.673 7.237 -12.588 1.00 91.31 192 GLN A C 1
ATOM 1559 O O . GLN A 1 192 ? 1.431 6.782 -13.443 1.00 91.31 192 GLN A O 1
ATOM 1564 N N . VAL A 1 193 ? -0.621 7.451 -12.847 1.00 91.25 193 VAL A N 1
ATOM 1565 C CA . VAL A 1 193 ? -1.220 7.184 -14.165 1.00 91.25 193 VAL A CA 1
ATOM 1566 C C . VAL A 1 193 ? -0.607 8.097 -15.230 1.00 91.25 193 VAL A C 1
ATOM 1568 O O . VAL A 1 193 ? -0.236 7.621 -16.305 1.00 91.25 193 VAL A O 1
ATOM 1571 N N . ILE A 1 194 ? -0.446 9.391 -14.935 1.00 90.44 194 ILE A N 1
ATOM 1572 C CA . ILE A 1 194 ? 0.224 10.340 -15.837 1.00 90.44 194 ILE A CA 1
ATOM 1573 C C . ILE A 1 194 ? 1.670 9.899 -16.093 1.00 90.44 194 ILE A C 1
ATOM 1575 O O . ILE A 1 194 ? 2.091 9.854 -17.250 1.00 90.44 194 ILE A O 1
ATOM 1579 N N . GLY A 1 195 ? 2.405 9.524 -15.044 1.00 86.88 195 GLY A N 1
ATOM 1580 C CA . GLY A 1 195 ? 3.775 9.022 -15.133 1.00 86.88 195 GLY A CA 1
ATOM 1581 C C . GLY A 1 195 ? 3.883 7.773 -16.009 1.00 86.88 195 GLY A C 1
ATOM 1582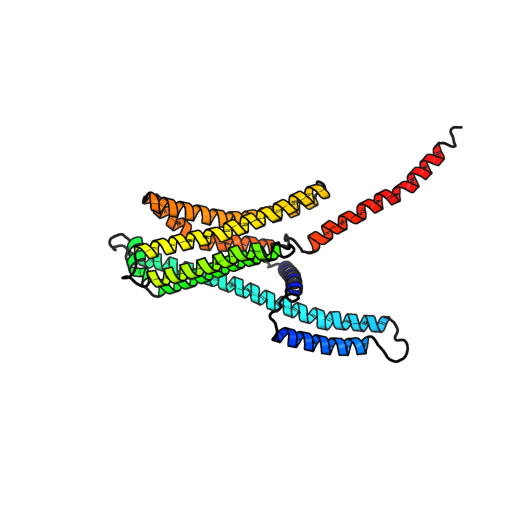 O O . GLY A 1 195 ? 4.709 7.734 -16.921 1.00 86.88 195 GLY A O 1
ATOM 1583 N N . ALA A 1 196 ? 3.003 6.791 -15.814 1.00 86.31 196 ALA A N 1
ATOM 1584 C CA . ALA A 1 196 ? 2.968 5.560 -16.604 1.00 86.31 196 ALA A CA 1
ATOM 1585 C C . ALA A 1 196 ? 2.662 5.820 -18.092 1.00 86.31 196 ALA A C 1
ATOM 1587 O O . ALA A 1 196 ? 3.329 5.277 -18.981 1.00 86.31 196 ALA A O 1
ATOM 1588 N N . VAL A 1 197 ? 1.694 6.696 -18.385 1.00 86.31 197 VAL A N 1
ATOM 1589 C CA . VAL A 1 197 ? 1.358 7.092 -19.765 1.00 86.31 197 VAL A CA 1
ATOM 1590 C C . VAL A 1 197 ? 2.513 7.853 -20.412 1.00 86.31 197 VAL A C 1
ATOM 1592 O O . VAL A 1 197 ? 2.822 7.632 -21.585 1.00 86.31 197 VAL A O 1
ATOM 1595 N N . ALA A 1 198 ? 3.173 8.733 -19.663 1.00 84.25 198 ALA A N 1
ATOM 1596 C CA . ALA A 1 198 ? 4.268 9.536 -20.181 1.00 84.25 198 ALA A CA 1
ATOM 1597 C C . ALA A 1 198 ? 5.533 8.699 -20.432 1.00 84.25 198 ALA A C 1
ATOM 1599 O O . ALA A 1 198 ? 6.188 8.893 -21.453 1.00 84.25 198 ALA A O 1
ATOM 1600 N N . LEU A 1 199 ? 5.825 7.703 -19.587 1.00 78.88 199 LEU A N 1
ATOM 1601 C CA . LEU A 1 199 ? 6.898 6.727 -19.822 1.00 78.88 199 LEU A CA 1
ATOM 1602 C C . LEU A 1 199 ? 6.676 5.896 -21.095 1.00 78.88 199 LEU A C 1
ATOM 1604 O O . LEU A 1 199 ? 7.641 5.477 -21.732 1.00 78.88 199 LEU A O 1
ATOM 1608 N N . SER A 1 200 ? 5.419 5.711 -21.502 1.00 78.12 200 SER A N 1
ATOM 1609 C CA . SER A 1 200 ? 5.064 4.997 -22.733 1.00 78.12 200 SER A CA 1
ATOM 1610 C C . SER A 1 200 ? 5.250 5.848 -24.004 1.00 78.12 200 SER A C 1
ATOM 1612 O O . SER A 1 200 ? 5.184 5.316 -25.112 1.00 78.12 200 SER A O 1
ATOM 1614 N N . ARG A 1 201 ? 5.484 7.167 -23.882 1.00 80.06 201 ARG A N 1
ATOM 1615 C CA . ARG A 1 201 ? 5.623 8.106 -25.012 1.00 80.06 201 ARG A CA 1
ATOM 1616 C C . ARG A 1 201 ? 7.048 8.692 -25.079 1.00 80.06 201 ARG A C 1
ATOM 1618 O O . ARG A 1 201 ? 7.375 9.590 -24.308 1.00 80.06 201 ARG A O 1
ATOM 1625 N N . PRO A 1 202 ? 7.896 8.252 -26.026 1.00 60.59 202 PRO A N 1
ATOM 1626 C CA . PRO A 1 202 ? 9.334 8.546 -26.018 1.00 60.59 202 PRO A CA 1
ATOM 1627 C C . PRO A 1 202 ? 9.736 9.987 -26.383 1.00 60.59 202 PRO A C 1
ATOM 1629 O O . PRO A 1 202 ? 10.850 10.395 -26.064 1.00 60.59 202 PRO A O 1
ATOM 1632 N N . GLU A 1 203 ? 8.857 10.755 -27.030 1.00 66.81 203 GLU A N 1
ATOM 1633 C CA . GLU A 1 203 ? 9.217 12.028 -27.680 1.00 66.81 203 GLU A CA 1
ATOM 1634 C C . GLU A 1 203 ? 8.895 13.285 -26.843 1.00 66.81 203 GLU A C 1
ATOM 1636 O O . GLU A 1 203 ? 9.392 14.363 -27.148 1.00 66.81 203 GLU A O 1
ATOM 1641 N N . ALA A 1 204 ? 8.066 13.199 -25.792 1.00 51.62 204 ALA A N 1
ATOM 1642 C CA . ALA A 1 204 ? 7.346 14.397 -25.345 1.00 51.62 204 ALA A CA 1
ATOM 1643 C C . ALA A 1 204 ? 7.926 15.183 -24.155 1.00 51.62 204 ALA A C 1
ATOM 1645 O O . ALA A 1 204 ? 7.720 16.388 -24.144 1.00 51.62 204 ALA A O 1
ATOM 1646 N N . MET A 1 205 ? 8.597 14.609 -23.141 1.00 57.09 205 MET A N 1
ATOM 1647 C CA . MET A 1 205 ? 8.936 15.407 -21.935 1.00 57.09 205 MET A CA 1
ATOM 1648 C C . MET A 1 205 ? 9.899 14.707 -20.954 1.00 57.09 205 MET A C 1
ATOM 1650 O O . MET A 1 205 ? 9.515 14.325 -19.852 1.00 57.09 205 MET A O 1
ATOM 1654 N N . LYS A 1 206 ? 11.186 14.552 -21.301 1.00 67.31 206 LYS A N 1
ATOM 1655 C CA . LYS A 1 206 ? 12.150 13.882 -20.394 1.00 67.31 206 LYS A CA 1
ATOM 1656 C C . LYS A 1 206 ? 12.242 14.541 -19.009 1.00 67.31 206 LYS A C 1
ATOM 1658 O O . LYS A 1 206 ? 12.374 13.834 -18.021 1.00 67.31 206 LYS A O 1
ATOM 1663 N N . GLN A 1 207 ? 12.127 15.867 -18.921 1.00 71.81 207 GLN A N 1
ATOM 1664 C CA . GLN A 1 207 ? 12.293 16.596 -17.657 1.00 71.81 207 GLN A CA 1
ATOM 1665 C C . GLN A 1 207 ? 11.005 16.642 -16.812 1.00 71.81 207 GLN A C 1
ATOM 1667 O O . GLN A 1 207 ? 11.061 16.445 -15.600 1.00 71.81 207 GLN A O 1
ATOM 1672 N N . SER A 1 208 ? 9.835 16.815 -17.437 1.00 74.75 208 SER A N 1
ATOM 1673 C CA . SER A 1 208 ? 8.551 16.852 -16.714 1.00 74.75 208 SER A CA 1
ATOM 1674 C C . SER A 1 208 ? 8.126 15.484 -16.175 1.00 74.75 208 SER A C 1
ATOM 1676 O O . SER A 1 208 ? 7.486 15.416 -15.129 1.00 74.75 208 SER A O 1
ATOM 1678 N N . ILE A 1 209 ? 8.510 14.389 -16.845 1.00 79.56 209 ILE A N 1
ATOM 1679 C CA . ILE A 1 209 ? 8.249 13.019 -16.368 1.00 79.56 209 ILE A CA 1
ATOM 1680 C C . ILE A 1 209 ? 8.983 12.762 -15.056 1.00 79.56 209 ILE A C 1
ATOM 1682 O O . ILE A 1 209 ? 8.394 12.253 -14.108 1.00 79.56 209 ILE A O 1
ATOM 1686 N N . VAL A 1 210 ? 10.255 13.156 -14.994 1.00 80.25 210 VAL A N 1
ATOM 1687 C CA . VAL A 1 210 ? 11.093 12.983 -13.806 1.00 80.25 210 VAL A CA 1
ATOM 1688 C C . VAL A 1 210 ? 10.478 13.723 -12.619 1.00 80.25 210 VAL A C 1
ATOM 1690 O O . VAL A 1 210 ? 10.272 13.127 -11.566 1.00 80.25 210 VAL A O 1
ATOM 1693 N N . LEU A 1 211 ? 10.078 14.985 -12.810 1.00 82.69 211 LEU A N 1
ATOM 1694 C CA . LEU A 1 211 ? 9.405 15.759 -11.765 1.00 82.69 211 LEU A CA 1
ATOM 1695 C C . LEU A 1 211 ? 8.088 15.108 -11.310 1.00 82.69 211 LEU A C 1
ATOM 1697 O O . LEU A 1 211 ? 7.798 15.100 -10.118 1.00 82.69 211 LEU A O 1
ATOM 1701 N N . CYS A 1 212 ? 7.305 14.552 -12.238 1.00 84.69 212 CYS A N 1
ATOM 1702 C CA . CYS A 1 212 ? 6.034 13.895 -11.932 1.00 84.69 212 CYS A CA 1
ATOM 1703 C C . CYS A 1 212 ? 6.221 12.638 -11.069 1.00 84.69 212 CYS A C 1
ATOM 1705 O O . CYS A 1 212 ? 5.493 12.472 -10.093 1.00 84.69 212 CYS A O 1
ATOM 1707 N N . VAL A 1 213 ? 7.228 11.811 -11.374 1.00 83.50 213 VAL A N 1
ATOM 1708 C CA . VAL A 1 213 ? 7.557 10.601 -10.597 1.00 83.50 213 VAL A CA 1
ATOM 1709 C C . VAL A 1 213 ? 8.046 10.957 -9.191 1.00 83.50 213 VAL A C 1
ATOM 1711 O O . VAL A 1 213 ? 7.600 10.370 -8.210 1.00 83.50 213 VAL A O 1
ATOM 1714 N N . TYR A 1 214 ? 8.908 11.965 -9.051 1.00 85.00 214 TYR A N 1
ATOM 1715 C CA . TYR A 1 214 ? 9.343 12.393 -7.717 1.00 85.00 214 TYR A CA 1
ATOM 1716 C C . TYR A 1 214 ? 8.217 13.058 -6.921 1.00 85.00 214 TYR A C 1
ATOM 1718 O O . TYR A 1 214 ? 8.109 12.864 -5.710 1.00 85.00 214 TYR A O 1
ATOM 1726 N N . ALA A 1 215 ? 7.339 13.807 -7.591 1.00 89.69 215 ALA A N 1
ATOM 1727 C CA . ALA A 1 215 ? 6.153 14.364 -6.958 1.00 89.69 215 ALA A CA 1
ATOM 1728 C C . ALA A 1 215 ? 5.195 13.258 -6.487 1.00 89.69 215 ALA A C 1
ATOM 1730 O O . ALA A 1 215 ? 4.691 13.350 -5.368 1.00 89.69 215 ALA A O 1
ATOM 1731 N N . SER A 1 216 ? 4.968 12.202 -7.282 1.00 89.69 216 SER A N 1
ATOM 1732 C CA . SER A 1 216 ? 4.122 11.079 -6.860 1.00 89.69 216 SER A CA 1
ATOM 1733 C C . SER A 1 216 ? 4.709 10.366 -5.648 1.00 89.69 216 SER A C 1
ATOM 1735 O O . SER A 1 216 ? 3.982 10.163 -4.681 1.00 89.69 216 SER A O 1
ATOM 1737 N N . GLN A 1 217 ? 6.015 10.083 -5.636 1.00 87.56 217 GLN A N 1
ATOM 1738 C CA . GLN A 1 217 ? 6.691 9.478 -4.480 1.00 87.56 217 GLN A CA 1
ATOM 1739 C C . GLN A 1 217 ? 6.586 10.349 -3.215 1.00 87.56 217 GLN A C 1
ATOM 1741 O O . GLN A 1 217 ? 6.306 9.849 -2.126 1.00 87.56 217 GLN A O 1
ATOM 1746 N N . GLY A 1 218 ? 6.749 11.670 -3.346 1.00 89.75 218 GLY A N 1
ATOM 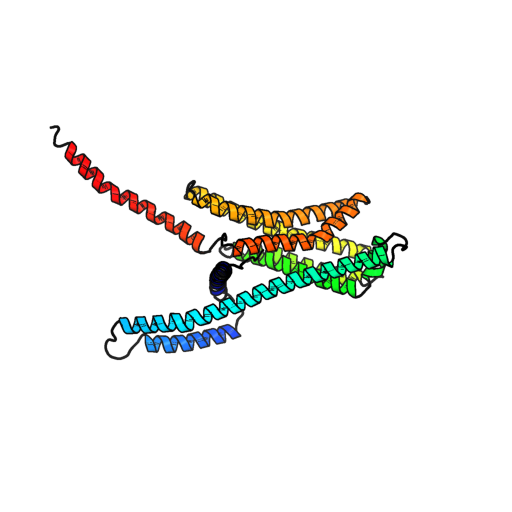1747 C CA . GLY A 1 218 ? 6.597 12.594 -2.220 1.00 89.75 218 GLY A CA 1
ATOM 1748 C C . GLY A 1 218 ? 5.175 12.601 -1.651 1.00 89.75 218 GLY A C 1
ATOM 1749 O O . GLY A 1 218 ? 4.992 12.542 -0.435 1.00 89.75 218 GLY A O 1
ATOM 1750 N N . VAL A 1 219 ? 4.160 12.624 -2.520 1.00 91.56 219 VAL A N 1
ATOM 1751 C CA . VAL A 1 219 ? 2.744 12.545 -2.117 1.00 91.56 219 VAL A CA 1
ATOM 1752 C C . VAL A 1 219 ? 2.423 11.188 -1.480 1.00 91.56 219 VAL A C 1
ATOM 1754 O O . VAL A 1 219 ? 1.656 11.122 -0.517 1.00 91.56 219 VAL A O 1
ATOM 1757 N N . GLU A 1 220 ? 3.036 10.113 -1.972 1.00 89.44 220 GLU A N 1
ATOM 1758 C CA . GLU A 1 220 ? 2.897 8.766 -1.421 1.00 89.44 220 GLU A CA 1
ATOM 1759 C C . GLU A 1 220 ? 3.414 8.675 0.014 1.00 89.44 220 GLU A C 1
ATOM 1761 O O . GLU A 1 220 ? 2.769 8.047 0.847 1.00 89.44 220 GLU A O 1
ATOM 1766 N N . LEU A 1 221 ? 4.533 9.338 0.326 1.00 90.50 221 LEU A N 1
ATOM 1767 C CA . LEU A 1 221 ? 5.145 9.342 1.657 1.00 90.50 221 LEU A CA 1
ATOM 1768 C C . LEU A 1 221 ? 4.281 10.052 2.713 1.00 90.50 221 LEU A C 1
ATOM 1770 O O . LEU A 1 221 ? 4.285 9.672 3.889 1.00 90.50 221 LEU A O 1
ATOM 1774 N N . ILE A 1 222 ? 3.523 11.075 2.308 1.00 90.75 222 ILE A N 1
ATOM 1775 C CA . ILE A 1 222 ? 2.700 11.873 3.227 1.00 90.75 222 ILE A CA 1
ATOM 1776 C C . ILE A 1 222 ? 1.637 11.002 3.902 1.00 90.75 222 ILE A C 1
ATOM 1778 O O . ILE A 1 222 ? 1.433 11.126 5.109 1.00 90.75 222 ILE A O 1
ATOM 1782 N N . VAL A 1 223 ? 0.984 10.104 3.158 1.00 89.81 223 VAL A N 1
ATOM 1783 C CA . VAL A 1 223 ? -0.110 9.263 3.675 1.00 89.81 223 VAL A CA 1
ATOM 1784 C C . VAL A 1 223 ? 0.325 8.383 4.856 1.00 89.81 223 VAL A C 1
ATOM 1786 O O . VAL A 1 223 ? -0.259 8.540 5.932 1.00 89.81 223 VAL A O 1
ATOM 1789 N N . PRO A 1 224 ? 1.332 7.495 4.742 1.00 89.62 224 PRO A N 1
ATOM 1790 C CA . PRO A 1 224 ? 1.732 6.614 5.830 1.00 89.62 224 PRO A CA 1
ATOM 1791 C C . PRO A 1 224 ? 2.321 7.387 7.010 1.00 89.62 224 PRO A C 1
ATOM 1793 O O . PRO A 1 224 ? 2.021 7.028 8.149 1.00 89.62 224 PRO A O 1
ATOM 1796 N N . ILE A 1 225 ? 3.089 8.464 6.790 1.00 91.25 225 ILE A N 1
ATOM 1797 C CA . ILE A 1 225 ? 3.595 9.297 7.896 1.00 91.25 225 ILE A CA 1
ATOM 1798 C C . ILE A 1 225 ? 2.422 9.926 8.647 1.00 91.25 225 ILE A C 1
ATOM 1800 O O . ILE A 1 225 ? 2.299 9.750 9.859 1.00 91.25 225 ILE A O 1
ATOM 1804 N N . TYR A 1 226 ? 1.522 10.602 7.931 1.00 92.06 226 TYR A N 1
ATOM 1805 C CA . TYR A 1 226 ? 0.380 11.291 8.523 1.00 92.06 226 TYR A CA 1
ATOM 1806 C C . TYR A 1 226 ? -0.540 10.324 9.280 1.00 92.06 226 TYR A C 1
ATOM 1808 O O . TYR A 1 226 ? -0.867 10.554 10.448 1.00 92.06 226 TYR A O 1
ATOM 1816 N N . VAL A 1 227 ? -0.902 9.202 8.650 1.00 90.25 227 VAL A N 1
ATOM 1817 C CA . VAL A 1 227 ? -1.733 8.151 9.255 1.00 90.25 227 VAL A CA 1
ATOM 1818 C C . VAL A 1 227 ? -1.052 7.577 10.499 1.00 90.25 227 VAL A C 1
ATOM 1820 O O . VAL A 1 227 ? -1.685 7.484 11.553 1.00 90.25 227 VAL A O 1
ATOM 1823 N N . THR A 1 228 ? 0.238 7.242 10.420 1.00 89.31 228 THR A N 1
ATOM 1824 C CA . THR A 1 228 ? 0.978 6.650 11.544 1.00 89.31 228 THR A CA 1
ATOM 1825 C C . THR A 1 228 ? 1.080 7.623 12.710 1.00 89.31 228 THR A C 1
ATOM 1827 O O . THR A 1 228 ? 0.767 7.251 13.842 1.00 89.31 228 THR A O 1
ATOM 1830 N N . THR A 1 229 ? 1.438 8.884 12.457 1.00 89.88 229 THR A N 1
ATOM 1831 C CA . THR A 1 229 ? 1.521 9.911 13.501 1.00 89.88 229 THR A CA 1
ATOM 1832 C C . THR A 1 229 ? 0.174 10.114 14.188 1.00 89.88 229 THR A C 1
ATOM 1834 O O . THR A 1 229 ? 0.128 10.177 15.415 1.00 89.88 229 THR A O 1
ATOM 1837 N N . LEU A 1 230 ? -0.935 10.149 13.444 1.00 89.94 230 LEU A N 1
ATOM 1838 C CA . LEU A 1 230 ? -2.271 10.300 14.026 1.00 89.94 230 LEU A CA 1
ATOM 1839 C C . LEU A 1 230 ? -2.713 9.094 14.853 1.00 89.94 230 LEU A C 1
ATOM 1841 O O . LEU A 1 230 ? -3.319 9.270 15.915 1.00 89.94 230 LEU A O 1
ATOM 1845 N N . ILE A 1 231 ? -2.414 7.879 14.389 1.00 87.31 231 ILE A N 1
ATOM 1846 C CA . ILE A 1 231 ? -2.690 6.649 15.136 1.00 87.31 231 ILE A CA 1
ATOM 1847 C C . ILE A 1 231 ? -1.889 6.658 16.443 1.00 87.31 231 ILE A C 1
ATOM 1849 O O . ILE A 1 231 ? -2.468 6.505 17.521 1.00 87.31 231 ILE A O 1
ATOM 1853 N N . VAL A 1 232 ? -0.580 6.918 16.371 1.00 86.50 232 VAL A N 1
ATOM 1854 C CA . VAL A 1 232 ? 0.313 6.994 17.540 1.00 86.50 232 VAL A CA 1
ATOM 1855 C C . VAL A 1 232 ? -0.142 8.083 18.511 1.00 86.50 232 VAL A C 1
ATOM 1857 O O . VAL A 1 232 ? -0.209 7.838 19.719 1.00 86.50 232 VAL A O 1
ATOM 1860 N N . ALA A 1 233 ? -0.487 9.269 18.005 1.00 88.62 233 ALA A N 1
ATOM 1861 C CA . ALA A 1 233 ? -0.935 10.396 18.814 1.00 88.62 233 ALA A CA 1
ATOM 1862 C C . ALA A 1 233 ? -2.241 10.073 19.544 1.00 88.62 233 ALA A C 1
ATOM 1864 O O . ALA A 1 233 ? -2.331 10.268 20.756 1.00 88.62 233 ALA A O 1
ATOM 1865 N N . ARG A 1 234 ? -3.237 9.517 18.842 1.00 86.19 234 ARG A N 1
ATOM 1866 C CA . ARG A 1 234 ? -4.521 9.148 19.449 1.00 86.19 234 ARG A CA 1
ATOM 1867 C C . ARG A 1 234 ? -4.350 8.082 20.521 1.00 86.19 234 ARG A C 1
ATOM 1869 O O . ARG A 1 234 ? -4.863 8.246 21.626 1.00 86.19 234 ARG A O 1
ATOM 1876 N N . ILE A 1 235 ? -3.585 7.035 20.229 1.00 83.81 235 ILE A N 1
ATOM 1877 C CA . ILE A 1 235 ? -3.338 5.963 21.192 1.00 83.81 235 ILE A CA 1
ATOM 1878 C C . ILE A 1 235 ? -2.576 6.487 22.421 1.00 83.81 235 ILE A C 1
ATOM 1880 O O . ILE A 1 235 ? -2.919 6.159 23.558 1.00 83.81 235 ILE A O 1
ATOM 1884 N N . SER A 1 236 ? -1.576 7.344 22.213 1.00 83.81 236 SER A N 1
ATOM 1885 C CA . SER A 1 236 ? -0.820 7.963 23.305 1.00 83.81 236 SER A CA 1
ATOM 1886 C C . SER A 1 236 ? -1.695 8.870 24.174 1.00 83.81 236 SER A C 1
ATOM 1888 O O . SER A 1 236 ? -1.552 8.860 25.397 1.00 83.81 236 SER A O 1
ATOM 1890 N N . SER A 1 237 ? -2.623 9.617 23.573 1.00 86.06 237 SER A N 1
ATOM 1891 C CA . SER A 1 237 ? -3.578 10.466 24.295 1.00 86.06 237 SER A CA 1
ATOM 1892 C C . SER A 1 237 ? -4.539 9.646 25.153 1.00 86.06 237 SER A C 1
ATOM 1894 O O . SER A 1 237 ? -4.670 9.922 26.346 1.00 86.06 237 SER A O 1
ATOM 1896 N N . VAL A 1 238 ? -5.132 8.590 24.587 1.00 82.81 238 VAL A N 1
ATOM 1897 C CA . VAL A 1 238 ? -6.013 7.664 25.321 1.00 82.81 238 VAL A CA 1
ATOM 1898 C C . VAL A 1 238 ? -5.252 7.002 26.473 1.00 82.81 238 VAL A C 1
ATOM 1900 O O . VAL A 1 238 ? -5.739 6.949 27.601 1.00 82.81 238 VAL A O 1
ATOM 1903 N N . ARG A 1 239 ? -3.998 6.595 26.243 1.00 80.00 239 ARG A N 1
ATOM 1904 C CA . ARG A 1 239 ? -3.136 6.037 27.294 1.00 80.00 239 ARG A CA 1
ATOM 1905 C C . ARG A 1 239 ? -2.910 7.022 28.441 1.00 80.00 239 ARG A C 1
ATOM 1907 O O . ARG A 1 239 ? -3.017 6.628 29.599 1.00 80.00 239 ARG A O 1
ATOM 1914 N N . ARG A 1 240 ? -2.579 8.283 28.145 1.00 83.88 240 ARG A N 1
ATOM 1915 C CA . ARG A 1 240 ? -2.353 9.307 29.182 1.00 83.88 240 ARG A CA 1
ATOM 1916 C C . ARG A 1 240 ? -3.604 9.527 30.032 1.00 83.88 240 ARG A C 1
ATOM 1918 O O . ARG A 1 240 ? -3.483 9.675 31.244 1.00 83.88 240 ARG A O 1
ATOM 1925 N N . GLN A 1 241 ? -4.782 9.505 29.411 1.00 84.62 241 GLN A N 1
ATOM 1926 C CA . GLN A 1 241 ? -6.056 9.621 30.121 1.00 84.62 241 GLN A CA 1
ATOM 1927 C C . GLN A 1 241 ? -6.311 8.405 31.023 1.00 84.62 241 GLN A C 1
ATOM 1929 O O . GLN A 1 241 ? -6.579 8.586 32.206 1.00 84.62 241 GLN A O 1
ATOM 1934 N N . HIS A 1 242 ? -6.116 7.181 30.524 1.00 75.56 242 HIS A N 1
ATOM 1935 C CA . HIS A 1 242 ? -6.308 5.971 31.334 1.00 75.56 242 HIS A CA 1
ATOM 1936 C C . HIS A 1 242 ? -5.347 5.865 32.520 1.00 75.56 242 HIS A C 1
ATOM 1938 O O . HIS A 1 242 ? -5.776 5.501 33.612 1.00 75.56 242 HIS A O 1
ATOM 1944 N N . VAL A 1 243 ? -4.065 6.208 32.342 1.00 82.31 243 VAL A N 1
ATOM 1945 C CA . VAL A 1 243 ? -3.082 6.181 33.444 1.00 82.31 243 VAL A CA 1
ATOM 1946 C C . VAL A 1 243 ? -3.480 7.145 34.562 1.00 82.31 243 VAL A C 1
ATOM 1948 O O . VAL A 1 243 ? -3.271 6.836 35.732 1.00 82.31 243 VAL A O 1
ATOM 1951 N N . LYS A 1 244 ? -4.087 8.286 34.214 1.00 86.88 244 LYS A N 1
ATOM 1952 C CA . LYS A 1 244 ? -4.553 9.270 35.194 1.00 86.88 244 LYS A CA 1
ATOM 1953 C C . LYS A 1 244 ? -5.746 8.765 36.017 1.00 86.88 244 LYS A C 1
ATOM 1955 O O . LYS A 1 244 ? -5.882 9.181 37.160 1.00 86.88 244 LYS A O 1
ATOM 1960 N N . ILE A 1 245 ? -6.581 7.895 35.445 1.00 82.62 245 ILE A N 1
ATOM 1961 C CA . ILE A 1 245 ? -7.848 7.456 36.050 1.00 82.62 245 ILE A CA 1
ATOM 1962 C C . ILE A 1 245 ? -7.701 6.114 36.793 1.00 82.62 245 ILE A C 1
ATOM 1964 O O . ILE A 1 245 ? -8.206 5.966 37.899 1.00 82.62 245 ILE A O 1
ATOM 1968 N N . MET A 1 246 ? -6.988 5.130 36.232 1.00 72.56 246 MET A N 1
ATOM 1969 C CA . MET A 1 246 ? -7.045 3.737 36.722 1.00 72.56 246 MET A CA 1
ATOM 1970 C C . MET A 1 246 ? -5.914 3.305 37.664 1.00 72.56 246 MET A C 1
ATOM 1972 O O . MET A 1 246 ? -6.011 2.241 38.278 1.00 72.56 246 MET A O 1
ATOM 1976 N N . GLY A 1 247 ? -4.837 4.085 37.785 1.00 74.31 247 GLY A N 1
ATOM 1977 C CA . GLY A 1 247 ? -3.628 3.636 38.484 1.00 74.31 247 GLY A CA 1
ATOM 1978 C C . GLY A 1 247 ? -2.949 2.432 37.802 1.00 74.31 247 GLY A C 1
ATOM 1979 O O . GLY A 1 247 ? -3.423 1.896 36.798 1.00 74.31 247 GLY A O 1
ATOM 1980 N N . GLN A 1 248 ? -1.785 2.016 38.308 1.00 69.56 248 GLN A N 1
ATOM 1981 C CA . GLN A 1 248 ? -1.007 0.907 37.737 1.00 69.56 248 GLN A CA 1
ATOM 1982 C C . GLN A 1 248 ? -1.666 -0.448 38.058 1.00 69.56 248 GLN A C 1
ATOM 1984 O O . GLN A 1 248 ? -1.340 -1.076 39.059 1.00 69.56 248 GLN A O 1
ATOM 1989 N N . SER A 1 249 ? -2.612 -0.901 37.234 1.00 67.50 249 SER A N 1
ATOM 1990 C CA . SER A 1 249 ? -3.214 -2.239 37.350 1.00 67.50 249 SER A CA 1
ATOM 1991 C C . SER A 1 249 ? -2.619 -3.226 36.341 1.00 67.50 249 SER A C 1
ATOM 1993 O O . SER A 1 249 ? -2.200 -2.845 35.255 1.00 67.50 249 SER A O 1
ATOM 1995 N N . GLU A 1 250 ? -2.611 -4.517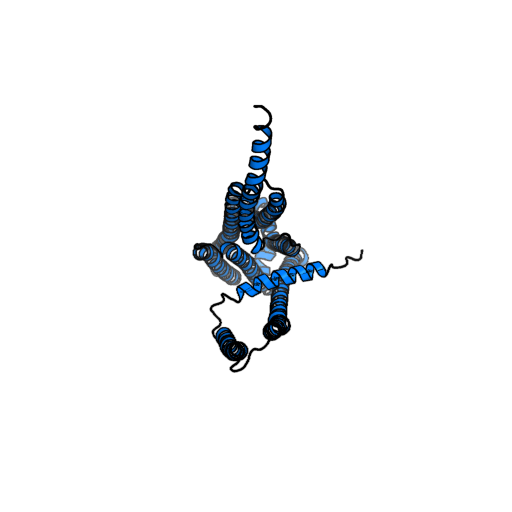 36.667 1.00 67.06 250 GLU A N 1
ATOM 1996 C CA . GLU A 1 250 ? -2.000 -5.600 35.872 1.00 67.06 250 GLU A CA 1
ATOM 1997 C C . GLU A 1 250 ? -2.607 -5.757 34.457 1.00 67.06 250 GLU A C 1
ATOM 1999 O O . GLU A 1 250 ? -1.924 -6.125 33.499 1.00 67.06 250 GLU A O 1
ATOM 2004 N N . VAL A 1 251 ? -3.878 -5.368 34.292 1.00 63.78 251 VAL A N 1
ATOM 2005 C CA . VAL A 1 251 ? -4.602 -5.331 33.006 1.00 63.78 251 VAL A CA 1
ATOM 2006 C C . VAL A 1 251 ? -3.926 -4.386 31.995 1.00 63.78 251 VAL A C 1
ATOM 2008 O O . VAL A 1 251 ? -3.995 -4.603 30.784 1.00 63.78 251 VAL A O 1
ATOM 2011 N N . TYR A 1 252 ? -3.189 -3.384 32.478 1.00 62.94 252 TYR A N 1
ATOM 2012 C CA . TYR A 1 252 ? -2.424 -2.425 31.679 1.00 62.94 252 TYR A CA 1
ATOM 2013 C C . TYR A 1 252 ? -1.393 -3.081 30.744 1.00 62.94 252 TYR A C 1
ATOM 2015 O O . TYR A 1 252 ? -1.199 -2.611 29.615 1.00 62.94 252 TYR A O 1
ATOM 2023 N N . HIS A 1 253 ? -0.750 -4.174 31.176 1.00 64.81 253 HIS A N 1
ATOM 2024 C CA . HIS A 1 253 ? 0.342 -4.813 30.429 1.00 64.81 253 HIS A CA 1
ATOM 2025 C C . HIS A 1 253 ? -0.123 -5.485 29.131 1.00 64.81 253 HIS A C 1
ATOM 2027 O O . HIS A 1 253 ? 0.581 -5.441 28.119 1.00 64.81 253 HIS A O 1
ATOM 2033 N N . GLN A 1 254 ? -1.329 -6.063 29.111 1.00 65.19 254 GLN A N 1
ATOM 2034 C CA . GLN A 1 254 ? -1.861 -6.677 27.890 1.00 65.19 254 GLN A CA 1
ATOM 2035 C C . GLN A 1 254 ? -2.205 -5.627 26.828 1.00 65.19 254 GLN A C 1
ATOM 2037 O O . GLN A 1 254 ? -1.901 -5.827 25.652 1.00 65.19 254 GLN A O 1
ATOM 2042 N N . TYR A 1 255 ? -2.768 -4.484 27.226 1.00 62.09 255 TYR A N 1
ATOM 2043 C CA . TYR A 1 255 ? -3.148 -3.423 26.288 1.00 62.09 255 TYR A CA 1
ATOM 2044 C C . TYR A 1 255 ? -1.946 -2.673 25.707 1.00 62.09 255 TYR A C 1
ATOM 2046 O O . TYR A 1 255 ? -1.937 -2.345 24.517 1.00 62.09 255 TYR A O 1
ATOM 2054 N N . THR A 1 256 ? -0.896 -2.457 26.502 1.00 70.25 256 THR A N 1
ATOM 2055 C CA . THR A 1 256 ? 0.336 -1.813 26.017 1.00 70.25 256 THR A CA 1
ATOM 2056 C C . THR A 1 256 ? 1.069 -2.660 24.980 1.00 70.25 256 THR A C 1
ATOM 2058 O O . THR A 1 256 ? 1.588 -2.098 24.019 1.00 70.25 256 THR A O 1
ATOM 2061 N N . SER A 1 257 ? 1.048 -3.991 25.095 1.00 71.81 257 SER A N 1
ATOM 2062 C CA . SER A 1 257 ? 1.662 -4.889 24.101 1.00 71.81 257 SER A CA 1
ATOM 2063 C C . SER A 1 257 ? 1.007 -4.786 22.714 1.00 71.81 257 SER A C 1
ATOM 2065 O O . SER A 1 257 ? 1.692 -4.809 21.692 1.00 71.81 257 SER A O 1
ATOM 2067 N N . ILE A 1 258 ? -0.316 -4.626 22.669 1.00 65.00 258 ILE A N 1
ATOM 2068 C CA . ILE A 1 258 ? -1.096 -4.559 21.422 1.00 65.00 258 ILE A CA 1
ATOM 2069 C C . ILE A 1 258 ? -0.822 -3.248 20.689 1.00 65.00 258 ILE A C 1
ATOM 2071 O O . ILE A 1 258 ? -0.531 -3.232 19.494 1.00 65.00 258 ILE A O 1
ATOM 2075 N N . ILE A 1 259 ? -0.881 -2.151 21.441 1.00 67.81 259 ILE A N 1
ATOM 2076 C CA . ILE A 1 259 ? -0.558 -0.809 20.969 1.00 67.81 259 ILE A CA 1
ATOM 2077 C C . ILE A 1 259 ? 0.882 -0.758 20.462 1.00 67.81 259 ILE A C 1
ATOM 2079 O O . ILE A 1 259 ? 1.113 -0.307 19.346 1.00 67.81 259 ILE A O 1
ATOM 2083 N N . SER A 1 260 ? 1.826 -1.255 21.264 1.00 72.19 260 SER A N 1
ATOM 2084 C CA . SER A 1 260 ? 3.250 -1.305 20.929 1.00 72.19 260 SER A CA 1
ATOM 2085 C C . SER A 1 260 ? 3.474 -1.961 19.576 1.00 72.19 260 SER A C 1
ATOM 2087 O O . SER A 1 260 ? 4.209 -1.435 18.751 1.00 72.19 260 SER A O 1
ATOM 2089 N N . MET A 1 261 ? 2.801 -3.079 19.323 1.00 66.50 261 MET A N 1
ATOM 2090 C CA . MET A 1 261 ? 3.011 -3.818 18.091 1.00 66.50 261 MET A CA 1
ATOM 2091 C C . MET A 1 261 ? 2.308 -3.208 16.872 1.00 66.50 261 MET A C 1
ATOM 2093 O O . MET A 1 261 ? 2.831 -3.285 15.759 1.00 66.50 261 MET A O 1
ATOM 2097 N N . LEU A 1 262 ? 1.132 -2.596 17.051 1.00 69.06 262 LEU A N 1
ATOM 2098 C CA . LEU A 1 262 ? 0.504 -1.807 15.986 1.00 69.06 262 LEU A CA 1
ATOM 2099 C C . LEU A 1 262 ? 1.433 -0.666 15.579 1.00 69.06 262 LEU A C 1
ATOM 2101 O O . LEU A 1 262 ? 1.729 -0.513 14.398 1.00 69.06 262 LEU A O 1
ATOM 2105 N N . VAL A 1 263 ? 1.949 0.073 16.564 1.00 74.62 263 VAL A N 1
ATOM 2106 C CA . VAL A 1 263 ? 2.918 1.148 16.337 1.00 74.62 263 VAL A CA 1
ATOM 2107 C C . VAL A 1 263 ? 4.164 0.622 15.634 1.00 74.62 263 VAL A C 1
ATOM 2109 O O . VAL A 1 263 ? 4.591 1.237 14.669 1.00 74.62 263 VAL A O 1
ATOM 2112 N N . GLU A 1 264 ? 4.700 -0.525 16.042 1.00 75.12 264 GLU A N 1
ATOM 2113 C CA . GLU A 1 264 ? 5.865 -1.147 15.402 1.00 75.12 264 GLU A CA 1
ATOM 2114 C C . GLU A 1 264 ? 5.602 -1.518 13.934 1.00 75.12 264 GLU A C 1
ATOM 2116 O O . GLU A 1 264 ? 6.419 -1.224 13.066 1.00 75.12 264 GLU A O 1
ATOM 2121 N N . SER A 1 265 ? 4.430 -2.086 13.632 1.00 78.06 265 SER A N 1
ATOM 2122 C CA . SER A 1 265 ? 4.074 -2.498 12.266 1.00 78.06 265 SER A CA 1
ATOM 2123 C C . SER A 1 265 ? 3.888 -1.296 11.330 1.00 78.06 265 SER A C 1
ATOM 2125 O O . SER A 1 265 ? 4.271 -1.361 10.165 1.00 78.06 265 SER A O 1
ATOM 2127 N N . PHE A 1 266 ? 3.338 -0.185 11.832 1.00 77.81 266 PHE A N 1
ATOM 2128 C CA . PHE A 1 266 ? 3.180 1.053 11.056 1.00 77.81 266 PHE A CA 1
ATOM 2129 C C . PHE A 1 266 ? 4.472 1.862 10.961 1.00 77.81 266 PHE A C 1
ATOM 2131 O O . PHE A 1 266 ? 4.769 2.442 9.919 1.00 77.81 266 PHE A O 1
ATOM 2138 N N . ALA A 1 267 ? 5.258 1.874 12.037 1.00 83.94 267 ALA A N 1
ATOM 2139 C CA . ALA A 1 267 ? 6.570 2.493 12.041 1.00 83.94 267 ALA A CA 1
ATOM 2140 C C . ALA A 1 267 ? 7.483 1.810 11.026 1.00 83.94 267 ALA A C 1
ATOM 2142 O O . ALA A 1 267 ? 8.196 2.516 10.331 1.00 83.94 267 ALA A O 1
ATOM 2143 N N . LEU A 1 268 ? 7.421 0.480 10.882 1.00 87.38 268 LEU A N 1
ATOM 2144 C CA . LEU A 1 268 ? 8.213 -0.246 9.890 1.00 87.38 268 LEU A CA 1
ATOM 2145 C C . LEU A 1 268 ? 7.928 0.241 8.463 1.00 87.38 268 LEU A C 1
ATOM 2147 O O . LEU A 1 268 ? 8.862 0.525 7.719 1.00 87.38 268 LEU A O 1
ATOM 2151 N N . GLU A 1 269 ? 6.652 0.377 8.097 1.00 87.69 269 GLU A N 1
ATOM 2152 C CA . GLU A 1 269 ? 6.266 0.855 6.769 1.00 87.69 269 GLU A CA 1
ATOM 2153 C C . GLU A 1 269 ? 6.675 2.318 6.544 1.00 87.69 269 GLU A C 1
ATOM 2155 O O . GLU A 1 269 ? 7.333 2.633 5.551 1.00 87.69 269 GLU A O 1
ATOM 2160 N N . ALA A 1 270 ? 6.328 3.211 7.477 1.00 89.00 270 ALA A N 1
ATOM 2161 C CA . ALA A 1 270 ? 6.665 4.628 7.368 1.00 89.00 270 ALA A CA 1
ATOM 2162 C C . ALA A 1 270 ? 8.187 4.851 7.345 1.00 89.00 270 ALA A C 1
ATOM 2164 O O . ALA A 1 270 ? 8.682 5.666 6.566 1.00 89.00 270 ALA A O 1
ATOM 2165 N N . LEU A 1 271 ? 8.935 4.100 8.157 1.00 90.69 271 LEU A N 1
ATOM 2166 C CA . LEU A 1 271 ? 10.394 4.134 8.201 1.00 90.69 271 LEU A CA 1
ATOM 2167 C C . LEU A 1 271 ? 10.987 3.682 6.868 1.00 90.69 271 LEU A C 1
ATOM 2169 O O . LEU A 1 271 ? 11.847 4.377 6.334 1.00 90.69 271 LEU A O 1
ATOM 2173 N N . TRP A 1 272 ? 10.510 2.563 6.314 1.00 90.25 272 TRP A N 1
ATOM 2174 C CA . TRP A 1 272 ? 11.022 2.046 5.046 1.00 90.25 272 TRP A CA 1
ATOM 2175 C C . TRP A 1 272 ? 10.820 3.045 3.903 1.00 90.25 272 TRP A C 1
ATOM 2177 O O . TRP A 1 272 ? 11.768 3.363 3.185 1.00 90.25 272 TRP A O 1
ATOM 2187 N N . MET A 1 273 ? 9.615 3.615 3.802 1.00 89.00 273 MET A N 1
ATOM 2188 C CA . MET A 1 273 ? 9.286 4.649 2.814 1.00 89.00 273 MET A CA 1
ATOM 2189 C C . MET A 1 273 ? 10.133 5.910 2.983 1.00 89.00 273 MET A C 1
ATOM 2191 O O . MET A 1 273 ? 10.619 6.475 2.002 1.00 89.00 273 MET A O 1
ATOM 2195 N N . THR A 1 274 ? 10.330 6.352 4.228 1.00 90.88 274 THR A N 1
ATOM 2196 C CA . THR A 1 274 ? 11.124 7.550 4.525 1.00 90.88 274 THR A CA 1
ATOM 2197 C C . THR A 1 274 ? 12.578 7.343 4.119 1.00 90.88 274 THR A C 1
ATOM 2199 O O . THR A 1 274 ? 13.150 8.203 3.455 1.00 90.88 274 THR A O 1
ATOM 2202 N N . ILE A 1 275 ? 13.165 6.194 4.468 1.00 91.06 275 ILE A N 1
ATOM 2203 C CA . ILE A 1 275 ? 14.545 5.860 4.105 1.00 91.06 275 ILE A CA 1
ATOM 2204 C C . ILE A 1 275 ? 14.697 5.825 2.580 1.00 91.06 275 ILE A C 1
ATOM 2206 O O . ILE A 1 275 ? 15.580 6.502 2.057 1.00 91.06 275 ILE A O 1
ATOM 2210 N N . GLY A 1 276 ? 13.814 5.114 1.869 1.00 87.94 276 GLY A N 1
ATOM 2211 C CA . GLY A 1 276 ? 13.839 5.049 0.404 1.00 87.94 276 GLY A CA 1
ATOM 2212 C C . GLY A 1 276 ? 13.765 6.431 -0.249 1.00 87.94 276 GLY A C 1
ATOM 2213 O O . GLY A 1 276 ? 14.620 6.774 -1.061 1.00 87.94 276 GLY A O 1
ATOM 2214 N N . THR A 1 277 ? 12.829 7.274 0.196 1.00 87.88 277 THR A N 1
ATOM 2215 C CA . THR A 1 277 ? 12.654 8.636 -0.345 1.00 87.88 277 THR A CA 1
ATOM 2216 C C . THR A 1 277 ? 13.868 9.533 -0.070 1.00 87.88 277 THR A C 1
ATOM 2218 O O . THR A 1 277 ? 14.255 10.341 -0.913 1.00 87.88 277 THR A O 1
ATOM 2221 N N . VAL A 1 278 ? 14.503 9.398 1.101 1.00 90.12 278 VAL A N 1
ATOM 2222 C CA . VAL A 1 278 ? 15.735 10.136 1.426 1.00 90.12 278 VAL A CA 1
ATOM 2223 C C . VAL A 1 278 ? 16.879 9.702 0.514 1.00 90.12 278 VAL A C 1
ATOM 2225 O O . VAL A 1 278 ? 17.599 10.559 0.001 1.00 90.12 278 VAL A O 1
ATOM 2228 N N . PHE A 1 279 ? 17.036 8.398 0.273 1.00 88.06 279 PHE A N 1
ATOM 2229 C CA . PHE A 1 279 ? 18.034 7.897 -0.670 1.00 88.06 279 PHE A CA 1
ATOM 2230 C C . PHE A 1 279 ? 17.773 8.403 -2.091 1.00 88.06 279 PHE A C 1
ATOM 2232 O O . PHE A 1 279 ? 18.716 8.879 -2.725 1.00 88.06 279 PHE A O 1
ATOM 2239 N N . ASP A 1 280 ? 16.520 8.400 -2.549 1.00 83.88 280 ASP A N 1
ATOM 2240 C CA . ASP A 1 280 ? 16.131 8.941 -3.858 1.00 83.88 280 ASP A CA 1
ATOM 2241 C C . ASP A 1 280 ? 16.487 10.432 -3.985 1.00 83.88 280 ASP A C 1
ATOM 2243 O O . ASP A 1 280 ? 17.078 10.859 -4.982 1.00 83.88 280 ASP A O 1
ATOM 2247 N N . PHE A 1 281 ? 16.214 11.227 -2.945 1.00 86.62 281 PHE A N 1
ATOM 2248 C CA . PHE A 1 281 ? 16.564 12.648 -2.908 1.00 86.62 281 PHE A CA 1
ATOM 2249 C C . PHE A 1 281 ? 18.084 12.890 -2.903 1.00 86.62 281 PHE A C 1
ATOM 2251 O O . PHE A 1 281 ? 18.594 13.772 -3.600 1.00 86.62 281 PHE A O 1
ATOM 2258 N N . VAL A 1 282 ? 18.847 12.095 -2.150 1.00 88.25 282 VAL A N 1
ATOM 2259 C CA . VAL A 1 282 ? 20.318 12.180 -2.154 1.00 88.25 282 VAL A CA 1
ATOM 2260 C C . VAL A 1 282 ? 20.880 11.749 -3.510 1.00 88.25 282 VAL A C 1
ATOM 2262 O O . VAL A 1 282 ? 21.810 12.372 -4.023 1.00 88.25 282 VAL A O 1
ATOM 2265 N N . ASN A 1 283 ? 20.299 10.732 -4.142 1.00 84.19 283 ASN A N 1
ATOM 2266 C CA . ASN A 1 283 ? 20.725 10.277 -5.460 1.00 84.19 283 ASN A CA 1
ATOM 2267 C C . ASN A 1 283 ? 20.537 11.366 -6.530 1.00 84.19 283 ASN A C 1
ATOM 2269 O O . ASN A 1 283 ? 21.414 11.546 -7.375 1.00 84.19 283 ASN A O 1
ATOM 2273 N N . LEU A 1 284 ? 19.460 12.152 -6.436 1.00 83.06 284 LEU A N 1
ATOM 2274 C CA . LEU A 1 284 ? 19.232 13.318 -7.295 1.00 83.06 284 LEU A CA 1
ATOM 2275 C C . LEU A 1 284 ? 20.312 14.399 -7.173 1.00 83.06 284 LEU A C 1
ATOM 2277 O O . LEU A 1 284 ? 20.599 15.084 -8.153 1.00 83.06 284 LEU A O 1
ATOM 2281 N N . THR A 1 285 ? 20.895 14.564 -5.986 1.00 85.06 285 THR A N 1
ATOM 2282 C CA . THR A 1 285 ? 21.857 15.641 -5.701 1.00 85.06 285 THR A CA 1
ATOM 2283 C C . THR A 1 285 ? 23.307 15.221 -5.922 1.00 85.06 285 THR A C 1
ATOM 2285 O O . THR A 1 285 ? 24.090 16.001 -6.457 1.00 85.06 285 THR A O 1
ATOM 2288 N N . VAL A 1 286 ? 23.672 13.997 -5.533 1.00 86.44 286 VAL A N 1
ATOM 2289 C CA . VAL A 1 286 ? 25.067 13.523 -5.524 1.00 86.44 286 VAL A CA 1
ATOM 2290 C C . VAL A 1 286 ? 25.406 12.670 -6.754 1.00 86.44 286 VAL A C 1
ATOM 2292 O O . VAL A 1 286 ? 26.576 12.574 -7.113 1.00 86.44 286 VAL A O 1
ATOM 2295 N N . GLN A 1 287 ? 24.413 12.046 -7.404 1.00 80.50 287 GLN A N 1
ATOM 2296 C CA . GLN A 1 287 ? 24.588 11.175 -8.582 1.00 80.50 287 GLN A CA 1
ATOM 2297 C C . GLN A 1 287 ? 25.699 10.115 -8.429 1.00 80.50 287 GLN A C 1
ATOM 2299 O O . GLN A 1 287 ? 26.389 9.768 -9.388 1.00 80.50 287 GLN A O 1
ATOM 2304 N N . SER A 1 288 ? 25.896 9.583 -7.217 1.00 78.06 288 SER A N 1
ATOM 2305 C CA . SER A 1 288 ? 26.896 8.533 -6.993 1.00 78.06 288 SER A CA 1
ATOM 2306 C C . SER A 1 288 ? 26.316 7.134 -7.259 1.00 78.06 288 SER A C 1
ATOM 2308 O O . SER A 1 288 ? 25.162 6.866 -6.900 1.00 78.06 288 SER A O 1
ATOM 2310 N N . PRO A 1 289 ? 27.117 6.195 -7.795 1.00 73.06 289 PRO A N 1
ATOM 2311 C CA . PRO A 1 289 ? 26.663 4.833 -8.078 1.00 73.06 289 PRO A CA 1
ATOM 2312 C C . PRO A 1 289 ? 26.252 4.058 -6.814 1.00 73.06 289 PRO A C 1
ATOM 2314 O O . PRO A 1 289 ? 25.353 3.221 -6.873 1.00 73.06 289 PRO A O 1
ATOM 2317 N N . HIS A 1 290 ? 26.852 4.363 -5.657 1.00 73.44 290 HIS A N 1
ATOM 2318 C CA . HIS A 1 290 ? 26.503 3.726 -4.383 1.00 73.44 290 HIS A CA 1
ATOM 2319 C C . HIS A 1 290 ? 25.080 4.075 -3.925 1.00 73.44 290 HIS A C 1
ATOM 2321 O O . HIS A 1 290 ? 24.347 3.195 -3.477 1.00 73.44 290 HIS A O 1
ATOM 2327 N N . PHE A 1 291 ? 24.666 5.338 -4.079 1.00 72.56 291 PHE A N 1
ATOM 2328 C CA . PHE A 1 291 ? 23.312 5.765 -3.714 1.00 72.56 291 PHE A CA 1
ATOM 2329 C C . PHE A 1 291 ? 22.262 5.207 -4.675 1.00 72.56 291 PHE A C 1
ATOM 2331 O O . PHE A 1 291 ? 21.218 4.753 -4.217 1.00 72.56 291 PHE A O 1
ATOM 2338 N N . SER A 1 292 ? 22.556 5.141 -5.977 1.00 70.94 292 SER A N 1
ATOM 2339 C CA . SER A 1 292 ? 21.644 4.538 -6.960 1.00 70.94 292 SER A CA 1
ATOM 2340 C C . SER A 1 292 ? 21.338 3.064 -6.663 1.00 70.94 292 SER A C 1
ATOM 2342 O O . SER A 1 292 ? 20.184 2.653 -6.755 1.00 70.94 292 SER A O 1
ATOM 2344 N N . ALA A 1 293 ? 22.331 2.271 -6.244 1.00 73.56 293 ALA A N 1
ATOM 2345 C CA . ALA A 1 293 ? 22.101 0.875 -5.861 1.00 73.56 293 ALA A CA 1
ATOM 2346 C C . ALA A 1 293 ? 21.189 0.751 -4.626 1.00 73.56 293 ALA A C 1
ATOM 2348 O O . ALA A 1 293 ? 20.288 -0.088 -4.606 1.00 73.56 293 ALA A O 1
ATOM 2349 N N . ALA A 1 294 ? 21.389 1.612 -3.622 1.00 76.31 294 ALA A N 1
ATOM 2350 C CA . ALA A 1 294 ? 20.531 1.654 -2.441 1.00 76.31 294 ALA A CA 1
ATOM 2351 C C . ALA A 1 294 ? 19.085 2.037 -2.802 1.00 76.31 294 ALA A C 1
ATOM 2353 O O . ALA A 1 294 ? 18.157 1.377 -2.342 1.00 76.31 294 ALA A O 1
ATOM 2354 N N . CYS A 1 295 ? 18.887 3.034 -3.670 1.00 76.50 295 CYS A N 1
ATOM 2355 C CA . CYS A 1 295 ? 17.557 3.446 -4.141 1.00 76.50 295 CYS A CA 1
ATOM 2356 C C . CYS A 1 295 ? 16.795 2.276 -4.774 1.00 76.50 295 CYS A C 1
ATOM 2358 O O . CYS A 1 295 ? 15.665 1.984 -4.391 1.00 76.50 295 CYS A O 1
ATOM 2360 N N . ILE A 1 296 ? 17.449 1.551 -5.689 1.00 76.44 296 ILE A N 1
ATOM 2361 C CA . ILE A 1 296 ? 16.858 0.388 -6.366 1.00 76.44 296 ILE A CA 1
ATOM 2362 C C . ILE A 1 296 ? 16.496 -0.705 -5.355 1.00 76.44 296 ILE A C 1
ATOM 2364 O O . ILE A 1 296 ? 15.424 -1.296 -5.452 1.00 76.44 296 ILE A O 1
ATOM 2368 N N . PHE A 1 297 ? 17.361 -0.953 -4.368 1.00 80.50 297 PHE A N 1
ATOM 2369 C CA . PHE A 1 297 ? 17.085 -1.921 -3.310 1.00 80.50 297 PHE A CA 1
ATOM 2370 C C . PHE A 1 297 ? 15.833 -1.547 -2.508 1.00 80.50 297 PHE A C 1
ATOM 2372 O O . PHE A 1 297 ? 14.928 -2.369 -2.381 1.00 80.50 297 PHE A O 1
ATOM 2379 N N . PHE A 1 298 ? 15.750 -0.309 -2.009 1.00 82.31 298 PHE A N 1
ATOM 2380 C CA . PHE A 1 298 ? 14.605 0.140 -1.213 1.00 82.31 298 PHE A CA 1
ATOM 2381 C C . PHE A 1 298 ? 13.301 0.146 -2.016 1.00 82.31 298 PHE A C 1
ATOM 2383 O O . PHE A 1 298 ? 12.274 -0.272 -1.476 1.00 82.31 298 PHE A O 1
ATOM 2390 N N . ALA A 1 299 ? 13.351 0.558 -3.286 1.00 77.88 299 ALA A N 1
ATOM 2391 C CA . ALA A 1 299 ? 12.204 0.543 -4.188 1.00 77.88 299 ALA A CA 1
ATOM 2392 C C . ALA A 1 299 ? 11.700 -0.887 -4.453 1.00 77.88 299 ALA A C 1
ATOM 2394 O O . ALA A 1 299 ? 10.505 -1.143 -4.346 1.00 77.88 299 ALA A O 1
ATOM 2395 N N . ALA A 1 300 ? 12.602 -1.839 -4.717 1.00 76.69 300 ALA A N 1
ATOM 2396 C CA . ALA A 1 300 ? 12.230 -3.226 -5.005 1.00 76.69 300 ALA A CA 1
ATOM 2397 C C . ALA A 1 300 ? 11.652 -3.966 -3.783 1.00 76.69 300 ALA A C 1
ATOM 2399 O O . ALA A 1 300 ? 10.779 -4.821 -3.915 1.00 76.69 300 ALA A O 1
ATOM 2400 N N . THR A 1 301 ? 12.122 -3.662 -2.570 1.00 80.75 301 THR A N 1
ATOM 2401 C CA . THR A 1 301 ? 11.644 -4.339 -1.350 1.00 80.75 301 THR A CA 1
ATOM 2402 C C . THR A 1 301 ? 10.426 -3.670 -0.711 1.00 80.75 301 THR A C 1
ATOM 2404 O O . THR A 1 301 ? 9.800 -4.266 0.171 1.00 80.75 301 THR A O 1
ATOM 2407 N N . GLN A 1 302 ? 10.074 -2.451 -1.129 1.00 82.31 302 GLN A N 1
ATOM 2408 C CA . GLN A 1 302 ? 8.936 -1.686 -0.614 1.00 82.31 302 GLN A CA 1
ATOM 2409 C C . GLN A 1 302 ? 7.610 -2.477 -0.619 1.00 82.31 302 GLN A C 1
ATOM 2411 O O . GLN A 1 302 ? 7.028 -2.627 0.463 1.00 82.31 302 GLN A O 1
ATOM 2416 N N . PRO A 1 303 ? 7.114 -3.016 -1.753 1.00 78.88 303 PRO A N 1
ATOM 2417 C CA . PRO A 1 303 ? 5.818 -3.703 -1.788 1.00 78.88 303 PRO A CA 1
ATOM 2418 C C . PRO A 1 303 ? 5.791 -4.939 -0.877 1.00 78.88 303 PRO A C 1
ATOM 2420 O O . PRO A 1 303 ? 4.810 -5.186 -0.171 1.00 78.88 303 PRO A O 1
ATOM 2423 N N . VAL A 1 304 ? 6.909 -5.665 -0.790 1.00 81.38 304 VAL A N 1
ATOM 2424 C CA . VAL A 1 304 ? 7.059 -6.833 0.090 1.00 81.38 304 VAL A CA 1
ATOM 2425 C C . VAL A 1 304 ? 6.911 -6.435 1.560 1.00 81.38 304 VAL A C 1
ATOM 2427 O O . VAL A 1 304 ? 6.141 -7.051 2.300 1.00 81.38 304 VAL A O 1
ATOM 2430 N N . ILE A 1 305 ? 7.599 -5.377 1.991 1.00 85.50 305 ILE A N 1
ATOM 2431 C CA . ILE A 1 305 ? 7.558 -4.906 3.384 1.00 85.50 305 ILE A CA 1
ATOM 2432 C C . ILE A 1 305 ? 6.176 -4.377 3.753 1.00 85.50 305 ILE A C 1
ATOM 2434 O O . ILE A 1 305 ? 5.696 -4.660 4.853 1.00 85.50 305 ILE A O 1
ATOM 2438 N N . ARG A 1 306 ? 5.490 -3.698 2.829 1.00 84.12 306 ARG A N 1
ATOM 2439 C CA . ARG A 1 306 ? 4.095 -3.278 3.020 1.00 84.12 306 ARG A CA 1
ATOM 2440 C C . ARG A 1 306 ? 3.167 -4.469 3.244 1.00 84.12 306 ARG A C 1
ATOM 2442 O O . ARG A 1 306 ? 2.355 -4.456 4.172 1.00 84.12 306 ARG A O 1
ATOM 2449 N N . ILE A 1 307 ? 3.302 -5.520 2.434 1.00 80.94 307 ILE A N 1
ATOM 2450 C CA . ILE A 1 307 ? 2.518 -6.752 2.594 1.00 80.94 307 ILE A CA 1
ATOM 2451 C C . ILE A 1 307 ? 2.822 -7.404 3.951 1.00 80.94 307 ILE A C 1
ATOM 2453 O O . ILE A 1 307 ? 1.889 -7.767 4.669 1.00 80.94 307 ILE A O 1
ATOM 2457 N N . PHE A 1 308 ? 4.093 -7.494 4.357 1.00 82.12 308 PHE A N 1
ATOM 2458 C CA . PHE A 1 308 ? 4.470 -8.028 5.672 1.00 82.12 308 PHE A CA 1
ATOM 2459 C C . PHE A 1 308 ? 3.897 -7.211 6.833 1.00 82.12 308 PHE A C 1
ATOM 2461 O O . PHE A 1 308 ? 3.296 -7.788 7.743 1.00 82.12 308 PHE A O 1
ATOM 2468 N N . ALA A 1 309 ? 4.025 -5.883 6.796 1.00 84.94 309 ALA A N 1
ATOM 2469 C CA . ALA A 1 309 ? 3.457 -4.987 7.802 1.00 84.94 309 ALA A CA 1
ATOM 2470 C C . ALA A 1 309 ? 1.936 -5.176 7.913 1.00 84.94 309 ALA A C 1
ATOM 2472 O O . ALA A 1 309 ? 1.378 -5.274 9.010 1.00 84.94 309 ALA A O 1
ATOM 2473 N N . TYR A 1 310 ? 1.256 -5.320 6.775 1.00 81.44 310 TYR A N 1
ATOM 2474 C CA . TYR A 1 310 ? -0.171 -5.600 6.739 1.00 81.44 310 TYR A CA 1
ATOM 2475 C C . TYR A 1 310 ? -0.520 -6.974 7.346 1.00 81.44 310 TYR A C 1
ATOM 2477 O O . TYR A 1 310 ? -1.439 -7.057 8.172 1.00 81.44 310 TYR A O 1
ATOM 2485 N N . LEU A 1 311 ? 0.215 -8.035 6.992 1.00 79.31 311 LEU A N 1
ATOM 2486 C CA . LEU A 1 311 ? 0.011 -9.393 7.514 1.00 79.31 311 LEU A CA 1
ATOM 2487 C C . LEU A 1 311 ? 0.239 -9.473 9.028 1.00 79.31 311 LEU A C 1
ATOM 2489 O O . LEU A 1 311 ? -0.540 -10.133 9.718 1.00 79.31 311 LEU A O 1
ATOM 2493 N N . LEU A 1 312 ? 1.241 -8.767 9.560 1.00 80.75 312 LEU A N 1
ATOM 2494 C CA . LEU A 1 312 ? 1.496 -8.688 11.003 1.00 80.75 312 LEU A CA 1
ATOM 2495 C C . LEU A 1 312 ? 0.295 -8.116 11.760 1.00 80.75 312 LEU A C 1
ATOM 2497 O O . LEU A 1 312 ? -0.079 -8.635 12.817 1.00 80.75 312 LEU A O 1
ATOM 2501 N N . VAL A 1 313 ? -0.359 -7.100 11.193 1.00 77.69 313 VAL A N 1
ATOM 2502 C CA . VAL A 1 313 ? -1.576 -6.531 11.778 1.00 77.69 313 VAL A CA 1
ATOM 2503 C C . VAL A 1 313 ? -2.734 -7.532 11.728 1.00 77.69 313 VAL A C 1
ATOM 2505 O O . VAL A 1 313 ? -3.387 -7.748 12.751 1.00 77.69 313 VAL A O 1
ATOM 2508 N N . VAL A 1 314 ? -2.979 -8.191 10.589 1.00 76.25 314 VAL A N 1
ATOM 2509 C CA . VAL A 1 314 ? -4.068 -9.185 10.463 1.00 76.25 314 VAL A CA 1
ATOM 2510 C C . VAL A 1 314 ? -3.856 -10.373 11.402 1.00 76.25 314 VAL A C 1
ATOM 2512 O O . VAL A 1 314 ? -4.777 -10.777 12.118 1.00 76.25 314 VAL A O 1
ATOM 2515 N N . TYR A 1 315 ? -2.636 -10.903 11.463 1.00 77.00 315 TYR A N 1
ATOM 2516 C CA . TYR A 1 315 ? -2.259 -11.966 12.391 1.00 77.00 315 TYR A CA 1
ATOM 2517 C C . TYR A 1 315 ? -2.563 -11.579 13.849 1.00 77.00 315 TYR A C 1
ATOM 2519 O O . TYR A 1 315 ? -3.067 -12.376 14.643 1.00 77.00 315 TYR A O 1
ATOM 2527 N N . ARG A 1 316 ? -2.342 -10.316 14.222 1.00 71.81 316 ARG A N 1
ATOM 2528 C CA . ARG A 1 316 ? -2.616 -9.862 15.590 1.00 71.81 316 ARG A CA 1
ATOM 2529 C C . ARG A 1 316 ? -4.085 -9.650 15.897 1.00 71.81 316 ARG A C 1
ATOM 2531 O O . ARG A 1 316 ? -4.530 -10.044 16.973 1.00 71.81 316 ARG A O 1
ATOM 2538 N N . VAL A 1 317 ? -4.846 -9.106 14.955 1.00 71.00 317 VAL A N 1
ATOM 2539 C CA . VAL A 1 317 ? -6.303 -8.991 15.106 1.00 71.00 317 VAL A CA 1
ATOM 2540 C C . VAL A 1 317 ? -6.930 -10.381 15.268 1.00 71.00 317 VAL A C 1
ATOM 2542 O O . VAL A 1 317 ? -7.754 -10.588 16.157 1.00 71.00 317 VAL A O 1
ATOM 2545 N N . THR A 1 318 ? -6.484 -11.359 14.478 1.00 68.75 318 THR A N 1
ATOM 2546 C CA . THR A 1 318 ? -7.026 -12.730 14.507 1.00 68.75 318 THR A CA 1
ATOM 2547 C C . THR A 1 318 ? -6.634 -13.527 15.754 1.00 68.75 318 THR A C 1
ATOM 2549 O O . THR A 1 318 ? -7.431 -14.335 16.225 1.00 68.75 318 THR A O 1
ATOM 2552 N N . THR A 1 319 ? -5.474 -13.262 16.366 1.00 72.62 319 THR A N 1
ATOM 2553 C CA . THR A 1 319 ? -5.074 -13.883 17.653 1.00 72.62 319 THR A CA 1
ATOM 2554 C C . THR A 1 319 ? -5.853 -13.366 18.874 1.00 72.62 319 THR A C 1
ATOM 2556 O O . THR A 1 319 ? -5.578 -13.771 20.003 1.00 72.62 319 THR A O 1
ATOM 2559 N N . GLY A 1 320 ? -6.845 -12.486 18.687 1.00 61.12 320 GLY A N 1
ATOM 2560 C CA . GLY A 1 320 ? -7.760 -12.061 19.752 1.00 61.12 320 GLY A CA 1
ATOM 2561 C C . GLY A 1 320 ? -7.147 -11.101 20.773 1.00 61.12 320 GLY A C 1
ATOM 2562 O O . GLY A 1 320 ? -7.802 -10.757 21.756 1.00 61.12 320 GLY A O 1
ATOM 2563 N N . ARG A 1 321 ? -5.926 -10.620 20.520 1.00 59.56 321 ARG A N 1
ATOM 2564 C CA . ARG A 1 321 ? -5.272 -9.533 21.260 1.00 59.56 321 ARG A CA 1
ATOM 2565 C C . ARG A 1 321 ? -5.622 -8.177 20.631 1.00 59.56 321 ARG A C 1
ATOM 2567 O O . ARG A 1 321 ? -4.757 -7.337 20.464 1.00 59.56 321 ARG A O 1
ATOM 2574 N N . GLY A 1 322 ? -6.859 -7.985 20.185 1.00 58.41 322 GLY A N 1
ATOM 2575 C CA . GLY A 1 322 ? -7.315 -6.741 19.554 1.00 58.41 322 GLY A CA 1
ATOM 2576 C C . GLY A 1 322 ? -8.099 -5.857 20.522 1.00 58.41 322 GLY A C 1
ATOM 2577 O O . GLY A 1 322 ? -8.756 -6.368 21.429 1.00 58.41 322 GLY A O 1
ATOM 2578 N N . TRP A 1 323 ? -8.059 -4.537 20.310 1.00 52.00 323 TRP A N 1
ATOM 2579 C CA . TRP A 1 323 ? -8.953 -3.586 20.980 1.00 52.00 323 TRP A CA 1
ATOM 2580 C C . TRP A 1 323 ? -10.404 -3.908 20.604 1.00 52.00 323 TRP A C 1
ATOM 2582 O O . TRP A 1 323 ? -10.738 -3.933 19.419 1.00 52.00 323 TRP A O 1
ATOM 2592 N N . LYS A 1 324 ? -11.262 -4.187 21.590 1.00 57.19 324 LYS A N 1
ATOM 2593 C CA . LYS A 1 324 ? -12.694 -4.418 21.358 1.00 57.19 324 LYS A CA 1
ATOM 2594 C C . LYS A 1 324 ? -13.458 -3.151 21.709 1.00 57.19 324 LYS A C 1
ATOM 2596 O O . LYS A 1 324 ? -13.084 -2.442 22.628 1.00 57.19 324 LYS A O 1
ATOM 2601 N N . GLU A 1 325 ? -14.552 -2.881 21.013 1.00 52.25 325 GLU A N 1
ATOM 2602 C CA . GLU A 1 325 ? -15.403 -1.710 21.285 1.00 52.25 325 GLU A CA 1
ATOM 2603 C C . GLU A 1 325 ? -15.930 -1.730 22.736 1.00 52.25 325 GLU A C 1
ATOM 2605 O O . GLU A 1 325 ? -15.891 -0.731 23.444 1.00 52.25 325 GLU A O 1
ATOM 2610 N N . ASN A 1 326 ? -16.254 -2.925 23.244 1.00 56.75 326 ASN A N 1
ATOM 2611 C CA . ASN A 1 326 ? -16.667 -3.129 24.635 1.00 56.75 326 ASN A CA 1
ATOM 2612 C C . ASN A 1 326 ? -15.512 -2.972 25.640 1.00 56.75 326 ASN A C 1
ATOM 2614 O O . ASN A 1 326 ? -15.736 -3.114 26.837 1.00 56.75 326 ASN A O 1
ATOM 2618 N N . THR A 1 327 ? -14.271 -2.764 25.192 1.00 58.94 327 THR A N 1
ATOM 2619 C CA . THR A 1 327 ? -13.153 -2.456 26.085 1.00 58.94 327 THR A CA 1
ATOM 2620 C C . THR A 1 327 ? -13.329 -1.061 26.667 1.00 58.94 327 THR A C 1
ATOM 2622 O O . THR A 1 327 ? -13.198 -0.934 27.875 1.00 58.94 327 THR A O 1
ATOM 2625 N N . GLU A 1 328 ? -13.693 -0.046 25.875 1.00 59.25 328 GLU A N 1
ATOM 2626 C CA . GLU A 1 328 ? -13.963 1.294 26.426 1.00 59.25 328 GLU A CA 1
ATOM 2627 C C . GLU A 1 328 ? -15.114 1.245 27.435 1.00 59.25 328 GLU A C 1
ATOM 2629 O O . GLU A 1 328 ? -14.977 1.752 28.541 1.00 59.25 328 GLU A O 1
ATOM 2634 N N . GLU A 1 329 ? -16.193 0.534 27.106 1.00 64.12 329 GLU A N 1
ATOM 2635 C CA . GLU A 1 329 ? -17.368 0.402 27.973 1.00 64.12 329 GLU A CA 1
ATOM 2636 C C . GLU A 1 329 ? -17.095 -0.429 29.241 1.00 64.12 329 GLU A C 1
ATOM 2638 O O . GLU A 1 329 ? -17.534 -0.081 30.337 1.00 64.12 329 GLU A O 1
ATOM 2643 N N . LYS A 1 330 ? -16.322 -1.520 29.142 1.00 62.56 330 LYS A N 1
ATOM 2644 C CA . LYS A 1 330 ? -15.891 -2.290 30.325 1.00 62.56 330 LYS A CA 1
ATOM 2645 C C . LYS A 1 330 ? -14.930 -1.500 31.204 1.00 62.56 330 LYS A C 1
ATOM 2647 O O . LYS A 1 330 ? -14.938 -1.681 32.418 1.00 62.56 330 LYS A O 1
ATOM 2652 N N . LEU A 1 331 ? -14.097 -0.653 30.604 1.00 58.06 331 LEU A N 1
ATOM 2653 C CA . LEU A 1 331 ? -13.169 0.198 31.337 1.00 58.06 331 LEU A CA 1
ATOM 2654 C C . LEU A 1 331 ? -13.917 1.317 32.075 1.00 58.06 331 LEU A C 1
ATOM 2656 O O . LEU A 1 331 ? -13.599 1.562 33.234 1.00 58.06 331 LEU A O 1
ATOM 2660 N N . THR A 1 332 ? -14.936 1.931 31.471 1.00 60.94 332 THR A N 1
ATOM 2661 C CA . THR A 1 332 ? -15.746 2.970 32.136 1.00 60.94 332 THR A CA 1
ATOM 2662 C C . THR A 1 332 ? -16.705 2.404 33.186 1.00 60.94 332 THR A C 1
ATOM 2664 O O . THR A 1 332 ? -16.951 3.045 34.202 1.00 60.94 332 THR A O 1
ATOM 2667 N N . THR A 1 333 ? -17.222 1.185 33.009 1.00 60.09 333 THR A N 1
ATOM 2668 C CA . THR A 1 333 ? -18.147 0.565 33.985 1.00 60.09 333 THR A CA 1
ATOM 2669 C C . THR A 1 333 ? -17.455 -0.046 35.205 1.00 60.09 333 THR A C 1
ATOM 2671 O O . THR A 1 333 ? -18.059 -0.102 36.278 1.00 60.09 333 THR A O 1
ATOM 2674 N N . LEU A 1 334 ? -16.186 -0.461 35.093 1.00 56.31 334 LEU A N 1
ATOM 2675 C CA . LEU A 1 334 ? -15.388 -0.930 36.238 1.00 56.31 334 LEU A CA 1
ATOM 2676 C C . LEU A 1 334 ? -15.169 0.161 37.301 1.00 56.31 334 LEU A C 1
ATOM 2678 O O . LEU A 1 334 ? -14.971 -0.163 38.471 1.00 56.31 334 LEU A O 1
ATOM 2682 N N . GLU A 1 335 ? -15.250 1.433 36.913 1.00 55.72 335 GLU A N 1
ATOM 2683 C CA . GLU A 1 335 ? -15.088 2.587 37.802 1.00 55.72 335 GLU A CA 1
ATOM 2684 C C . GLU A 1 335 ? -16.249 2.712 38.812 1.00 55.72 335 GLU A C 1
ATOM 2686 O O . GLU A 1 335 ? -16.036 3.075 39.966 1.00 55.72 335 GLU A O 1
ATOM 2691 N N . TRP A 1 336 ? -17.465 2.295 38.437 1.00 53.69 336 TRP A N 1
ATOM 2692 C CA . TRP A 1 336 ? -18.673 2.535 39.240 1.00 53.69 336 TRP A CA 1
ATOM 2693 C C . TRP A 1 336 ? -18.859 1.580 40.433 1.00 53.69 336 TRP A C 1
ATOM 2695 O O . TRP A 1 336 ? -19.559 1.899 41.394 1.00 53.69 336 TRP A O 1
ATOM 2705 N N . ASN A 1 337 ? -18.247 0.392 40.411 1.00 53.94 337 ASN A N 1
ATOM 2706 C CA . ASN A 1 337 ? -18.445 -0.600 41.479 1.00 53.94 337 ASN A CA 1
ATOM 2707 C C . ASN A 1 337 ? -17.506 -0.420 42.682 1.00 53.94 337 ASN A C 1
ATOM 2709 O O . ASN A 1 337 ? -17.727 -1.051 43.717 1.00 53.94 337 ASN A O 1
ATOM 2713 N N . ARG A 1 338 ? -16.475 0.431 42.583 1.00 53.75 338 ARG A N 1
ATOM 2714 C CA . ARG A 1 338 ? -15.495 0.600 43.667 1.00 53.75 338 ARG A CA 1
ATOM 2715 C C . ARG A 1 338 ? -16.019 1.480 44.805 1.00 53.75 338 ARG A C 1
ATOM 2717 O O . ARG A 1 338 ? -15.826 1.128 45.963 1.00 53.75 338 ARG A O 1
ATOM 2724 N N . GLU A 1 339 ? -16.775 2.535 44.496 1.00 54.41 339 GLU A N 1
ATOM 2725 C CA . GLU A 1 339 ? -17.358 3.425 45.518 1.00 54.41 339 GLU A CA 1
ATOM 2726 C C . GLU A 1 339 ? -18.418 2.735 46.391 1.00 54.41 339 GLU A C 1
ATOM 2728 O O . GLU A 1 339 ? -18.587 3.073 47.564 1.00 54.41 339 GLU A O 1
ATOM 2733 N N . ARG A 1 340 ? -19.109 1.721 45.853 1.00 52.56 340 ARG A N 1
ATOM 2734 C CA . ARG A 1 340 ? -20.176 1.009 46.574 1.00 52.56 340 ARG A CA 1
ATOM 2735 C C . ARG A 1 340 ? -19.656 -0.011 47.593 1.00 52.56 340 ARG A C 1
ATOM 2737 O O . ARG A 1 340 ? -20.355 -0.331 48.554 1.00 52.56 340 ARG A O 1
ATOM 2744 N N . LEU A 1 341 ? -18.437 -0.519 47.406 1.00 54.38 341 LEU A N 1
ATOM 2745 C CA . LEU A 1 341 ? -17.835 -1.492 48.323 1.00 54.38 341 LEU A CA 1
ATOM 2746 C C . LEU A 1 341 ? -17.268 -0.827 49.584 1.00 54.38 341 LEU A C 1
ATOM 2748 O O . LEU A 1 341 ? -17.413 -1.396 50.664 1.00 54.38 341 LEU A O 1
ATOM 2752 N N . GLU A 1 342 ? -16.739 0.396 49.494 1.00 55.00 342 GLU A N 1
ATOM 2753 C CA . GLU A 1 342 ? -16.225 1.111 50.674 1.00 55.00 342 GLU A CA 1
ATOM 2754 C C . GLU A 1 342 ? -17.346 1.645 51.582 1.00 55.00 342 GLU A C 1
ATOM 2756 O O . GLU A 1 342 ? -17.245 1.553 52.805 1.00 55.00 342 GLU A O 1
ATOM 2761 N N . THR A 1 343 ? -18.479 2.090 51.029 1.00 54.91 343 THR A N 1
ATOM 2762 C CA . THR A 1 343 ? -19.613 2.576 51.842 1.00 54.91 343 THR A CA 1
ATOM 2763 C C . THR A 1 343 ? -20.399 1.462 52.543 1.00 54.91 343 THR A C 1
ATOM 2765 O O . THR A 1 343 ? -21.011 1.711 53.580 1.00 54.91 343 THR A O 1
ATOM 2768 N N . SER A 1 344 ? -20.348 0.221 52.049 1.00 53.22 344 SER A N 1
ATOM 2769 C CA . SER A 1 344 ? -21.049 -0.918 52.672 1.00 53.22 344 SER A CA 1
ATOM 2770 C C . SER A 1 344 ? -20.320 -1.545 53.873 1.00 53.22 344 SER A C 1
ATOM 2772 O O . SER A 1 344 ? -20.938 -2.267 54.653 1.00 53.22 344 SER A O 1
ATOM 2774 N N . GLN A 1 345 ? -19.029 -1.249 54.067 1.00 51.56 345 GLN A N 1
ATOM 2775 C CA . GLN A 1 345 ? -18.220 -1.767 55.186 1.00 51.56 345 GLN A CA 1
ATOM 2776 C C . GLN A 1 345 ? -18.120 -0.784 56.369 1.00 51.56 345 GLN A C 1
ATOM 2778 O O . GLN A 1 345 ? -17.797 -1.184 57.489 1.00 51.56 345 GLN A O 1
ATOM 2783 N N . LEU A 1 346 ? -18.461 0.492 56.160 1.00 55.16 346 LEU A N 1
ATOM 2784 C CA . LEU A 1 346 ? -18.416 1.530 57.194 1.00 55.16 346 LEU A CA 1
ATOM 2785 C C . LEU A 1 346 ? -19.455 1.409 58.336 1.00 55.16 346 LEU A C 1
ATOM 2787 O O . LEU A 1 346 ? -19.103 1.790 59.454 1.00 55.16 346 LEU A O 1
ATOM 2791 N N . PRO A 1 347 ? -20.671 0.836 58.180 1.00 52.53 347 PRO A N 1
ATOM 2792 C CA . PRO A 1 347 ? -21.587 0.733 59.319 1.00 52.53 347 PRO A CA 1
ATOM 2793 C C . PRO A 1 347 ? -21.221 -0.378 60.323 1.00 52.53 347 PRO A C 1
ATOM 2795 O O . PRO A 1 347 ? -21.587 -0.280 61.493 1.00 52.53 347 PRO A O 1
ATOM 2798 N N . VAL A 1 348 ? -20.455 -1.407 59.932 1.00 54.78 348 VAL A N 1
ATOM 2799 C CA . VAL A 1 348 ? -20.137 -2.536 60.837 1.00 54.78 348 VAL A CA 1
ATOM 2800 C C . VAL A 1 348 ? -18.960 -2.221 61.770 1.00 54.78 348 VAL A C 1
ATOM 2802 O O . VAL A 1 348 ? -18.954 -2.643 62.930 1.00 54.78 348 VAL A O 1
ATOM 2805 N N . VAL A 1 349 ? -17.989 -1.416 61.330 1.00 53.88 349 VAL A N 1
ATOM 2806 C CA . VAL A 1 349 ? -16.828 -1.058 62.166 1.00 53.88 349 VAL A CA 1
ATOM 2807 C C . VAL A 1 349 ? -17.212 -0.072 63.277 1.00 53.88 349 VAL A C 1
ATOM 2809 O O . VAL A 1 349 ? -16.746 -0.221 64.407 1.00 53.88 349 VAL A O 1
ATOM 2812 N N . ILE A 1 350 ? -18.146 0.852 63.020 1.00 55.06 350 ILE A N 1
ATOM 2813 C CA . ILE A 1 350 ? -18.638 1.785 64.050 1.00 55.06 350 ILE A CA 1
ATOM 2814 C C . ILE A 1 350 ? -19.440 1.037 65.132 1.00 55.06 350 ILE A C 1
ATOM 2816 O O . ILE A 1 350 ? -19.290 1.330 66.319 1.00 55.06 350 ILE A O 1
ATOM 2820 N N . SER A 1 351 ? -20.187 -0.014 64.769 1.00 53.38 351 SER A N 1
ATOM 2821 C CA . SER A 1 351 ? -20.882 -0.855 65.758 1.00 53.38 351 SER A CA 1
ATOM 2822 C C . SER A 1 351 ? -19.951 -1.706 66.638 1.00 53.38 351 SER A C 1
ATOM 2824 O O . SER A 1 351 ? -20.309 -2.006 67.773 1.00 53.38 351 SER A O 1
ATOM 2826 N N . ARG A 1 352 ? -18.734 -2.050 66.185 1.00 50.25 352 ARG A N 1
ATOM 2827 C CA . ARG A 1 352 ? -17.751 -2.768 67.027 1.00 50.25 352 ARG A CA 1
ATOM 2828 C C . ARG A 1 352 ? -16.936 -1.845 67.934 1.00 50.25 352 ARG A C 1
ATOM 2830 O O . ARG A 1 352 ? -16.572 -2.262 69.029 1.00 50.25 352 ARG A O 1
ATOM 2837 N N . LEU A 1 353 ? -16.698 -0.597 67.530 1.00 51.91 353 LEU A N 1
ATOM 2838 C CA . LEU A 1 353 ? -16.018 0.397 68.371 1.00 51.91 353 LEU A CA 1
ATOM 2839 C C . LEU A 1 353 ? -16.909 0.935 69.504 1.00 51.91 353 LEU A C 1
ATOM 2841 O O . LEU A 1 353 ? -16.406 1.218 70.587 1.00 51.91 353 LEU A O 1
ATOM 2845 N N . SER A 1 354 ? -18.231 0.987 69.309 1.00 51.56 354 SER A N 1
ATOM 2846 C CA . SER A 1 354 ? -19.180 1.370 70.367 1.00 51.56 354 SER A CA 1
ATOM 2847 C C . SER A 1 354 ? -19.268 0.352 71.518 1.00 51.56 354 SER A C 1
ATOM 2849 O O . SER A 1 354 ? -19.523 0.753 72.652 1.00 51.56 354 SER A O 1
ATOM 2851 N N . VAL A 1 355 ? -19.017 -0.939 71.273 1.00 55.09 355 VAL A N 1
ATOM 2852 C CA . VAL A 1 355 ? -19.099 -1.982 72.316 1.00 55.09 355 VAL A CA 1
ATOM 2853 C C . VAL A 1 355 ? -17.861 -1.993 73.226 1.00 55.09 355 VAL A C 1
ATOM 2855 O O . VAL A 1 355 ? -17.957 -2.398 74.379 1.00 55.09 355 VAL A O 1
ATOM 2858 N N . HIS A 1 356 ? -16.706 -1.506 72.764 1.00 52.25 356 HIS A N 1
ATOM 2859 C CA . HIS A 1 356 ? -15.479 -1.478 73.576 1.00 52.25 356 HIS A CA 1
ATOM 2860 C C . HIS A 1 356 ? -15.316 -0.240 74.467 1.00 52.25 356 HIS A C 1
ATOM 2862 O O . HIS A 1 356 ? -14.497 -0.267 75.378 1.00 52.25 356 HIS A O 1
ATOM 2868 N N . ILE A 1 357 ? -16.105 0.820 74.270 1.00 54.03 357 ILE A N 1
ATOM 2869 C CA . ILE A 1 357 ? -16.030 2.021 75.124 1.00 54.03 357 ILE A CA 1
ATOM 2870 C C . ILE A 1 357 ? -16.952 1.901 76.356 1.00 54.03 357 ILE A C 1
ATOM 2872 O O . ILE A 1 357 ? -16.702 2.535 77.373 1.00 54.03 357 ILE A O 1
ATOM 2876 N N . SER A 1 358 ? -17.961 1.019 76.329 1.00 48.53 358 SER A N 1
ATOM 2877 C CA . SER A 1 358 ? -18.894 0.819 77.454 1.00 48.53 358 SER A CA 1
ATOM 2878 C C . SER A 1 358 ? -18.407 -0.154 78.544 1.00 48.53 358 SER A C 1
ATOM 2880 O O . SER A 1 358 ? -19.123 -0.345 79.521 1.00 48.53 358 SER A O 1
ATOM 2882 N N . SER A 1 359 ? -17.236 -0.788 78.405 1.00 49.75 359 SER A N 1
ATOM 2883 C CA . SER A 1 359 ? -16.682 -1.692 79.433 1.00 49.75 359 SER A CA 1
ATOM 2884 C C . SER A 1 359 ? -15.472 -1.114 80.178 1.00 49.75 359 SER A C 1
ATOM 2886 O O . SER A 1 359 ? -14.754 -1.864 80.836 1.00 49.75 359 SER A O 1
ATOM 2888 N N . ALA A 1 360 ? -15.202 0.184 80.022 1.00 49.28 360 ALA A N 1
ATOM 2889 C CA . ALA A 1 360 ? -14.056 0.876 80.621 1.00 49.28 360 ALA A CA 1
ATOM 2890 C C . ALA A 1 360 ? -14.449 2.095 81.483 1.00 49.28 360 ALA A C 1
ATOM 2892 O O . ALA A 1 360 ? -13.577 2.874 81.865 1.00 49.28 360 ALA A O 1
ATOM 2893 N N . ALA A 1 361 ? -15.737 2.250 81.795 1.00 44.09 361 ALA A N 1
ATOM 2894 C CA . ALA A 1 361 ? -16.273 3.171 82.796 1.00 44.09 361 ALA A CA 1
ATOM 2895 C C . ALA A 1 361 ? -17.100 2.356 83.791 1.00 44.09 361 ALA A C 1
ATOM 2897 O O . ALA A 1 361 ? -17.032 2.675 84.999 1.00 44.09 361 ALA A O 1
#

Sequence (361 aa):
MNARVDWSMVSRALIQWSQFLRRYTLISKKTEHIISLSSWIDDSIHAHFLSIFYPTSMDPSPYIVIERVDLISKTTVEGTLYGLTLALYILCVKYLYIQLACGVFELAVDARIVQVSYVDHANFPGGGYFYSWNVLKRELIVTVGNAVGILLDFMMSSVQIWRLWVLWRVSQYSLFIMIIPSLSLIAYTVLQVIGAVALSRPEAMKQSIVLCVYASQGVELIVPIYVTTLIVARISSVRRQHVKIMGQSEVYHQYTSIISMLVESFALEALWMTIGTVFDFVNLTVQSPHFSAACIFFAATQPVIRIFAYLLVVYRVTTGRGWKENTEEKLTTLEWNRERLETSQLPVVISRLSVHISSAA

Solvent-accessible surface area (backbone atoms only — not comparable to full-atom values): 19997 Å² total; per-residue (Å²): 138,84,82,77,79,63,60,70,50,54,52,53,36,48,54,54,52,27,58,60,47,65,65,48,72,77,73,60,92,85,33,74,70,57,46,51,51,47,49,53,46,44,53,53,47,48,56,52,45,53,62,67,74,56,72,93,69,78,90,73,61,74,64,60,60,49,52,54,51,51,49,47,45,61,58,53,53,46,46,56,45,52,50,52,27,51,54,49,50,51,51,51,53,49,51,53,49,49,53,50,50,42,53,52,49,39,53,52,46,52,53,49,50,49,44,49,15,54,62,78,35,48,85,40,86,77,30,26,68,47,40,40,67,72,55,46,51,69,37,69,69,47,48,51,37,52,54,44,47,54,51,44,52,51,54,55,54,50,50,54,53,51,51,51,46,67,74,32,64,89,46,91,62,36,64,70,66,49,49,57,48,53,52,36,51,53,53,24,52,52,33,48,52,51,34,56,56,49,66,66,44,91,84,77,50,81,68,62,44,53,52,37,49,54,48,22,54,54,39,52,50,48,39,49,45,54,51,42,52,50,51,52,50,52,52,52,50,54,49,56,53,48,56,75,72,67,55,99,48,82,73,55,59,64,57,50,54,41,52,52,49,54,48,49,36,43,46,52,45,34,48,52,50,50,52,31,52,50,36,46,56,47,27,74,74,67,69,43,74,70,40,49,53,52,28,54,51,41,60,69,46,42,66,58,48,48,52,50,34,51,47,56,51,52,55,40,50,47,70,67,63,49,94,50,80,64,49,62,55,53,58,61,55,60,61,66,61,56,67,60,58,60,64,69,55,55,68,61,55,56,60,56,55,59,62,65,61,72,77,76,122

Mean predicted aligned error: 14.02 Å

Secondary structure (DSSP, 8-state):
------HHHHHHHHHHHHHHHHTTGGG----HHHHHHHHHHHHHHHHHHHHHH--SSS---HHHHHHHHHHHIIIIIHHHHHHHHHHHHHHHHHHHHHHHHHHHHHHHHHHHHHHIIIIITTTSTTHHHHHHHHTGGGSHHHHHHHHHHHHHHHHHHHHHHHHHHHHHTTSTTHHHHHHHHHHHHHHHHHHHHHHHHHHT-TTS-HHHHHHHHHHHHHHHHHHHHHHHHHHHHHHHHHHHHHHHHH-S-THHHHHHHHHHHHHHHHHHHHHHHHHHHHHHHHHHHH--HHHHHHHHHHHHHHHHHHHHHHHHHHHHHHTT-SPPHHHHHHHHHTTTTHHHHHHHHHHHHHHHHHHHHTT--

pLDDT: mean 72.83, std 16.28, range [30.59, 95.19]